Protein AF-W2TKL9-F1 (afdb_monomer)

Sequence (277 aa):
MRLNRRTILTVLFASSFVFLTKYVYSRFNGYPPESSNQDYVFSKTTHGTIGETVKHEGQCSYDPSCSSPQILFRIHAETANSPPFACLNDVRLFGEHELKNGVNLVSLNGSTGDIESSMSFDVAESDGELISWLMSLPLSSVIIGVSFGDVAERVSSDARTAFATFGASRIVNWRGASSYAILGQRGLKQHAHELLVPQSDDRAIHIIEGCYDVPLGEVGVVNITNELTDIQSTKPRIDPEKMAALGGSKNTDQIVKLGQEWKWCGMETPCAPGMTV

Secondary structure (DSSP, 8-state):
----HHHHHHHHHHHHHHHHHHHHHHHHS-S-------------------------TT-----TTSPTTPEEEEEE---SS---EEEETTEESS-TTT--SEEEEEEE-TTT--EEEEEEE-TTT--HHHHHHHHHSPTT-EEEEEEESS-GGGS-HHHHHHHHTTT-SSGGG--SSEEEEEEEETTBSSPPEEEEEETT---S--EEEEEEPSSSS-B----HHHHHHHHHHS-----HHHHHHH--S---------STTSTTTT--SPPPTT---

Mean predicted aligned error: 18.14 Å

pLDDT: mean 75.3, std 22.34, range [25.45, 98.56]

Foldseek 3Di:
DPDDPVVVVVVVVVVVVVVVVVVVVCVVPVDDPDDDDDDPDDDDDDDDDDDDDPPPQPFQAADPPADPPWWKKKWFEAALADHTWIDTGRDTLADPVRDDAAKWKWKADLAPRHTDDTDGDNLPPHCVVVLVVLVPDDASIKMWIKHGFFCQVSQDPSSLVSVVQFQAPCSVVSDGQKMKTWTGTGQDPHHTDIDIGRRHDPDSGDMDIDIADRNNHDGDDPPPVCVVVVVVVPPPPPPVVVVVVVPPDDDDPDPPDPDDPDDPDDDPDDDDPDDDD

Solvent-accessible surface area (backbone atoms only — not comparable to full-atom values): 16786 Å² total; per-residue (Å²): 134,87,78,55,71,67,61,56,52,54,53,54,53,54,51,51,52,54,51,51,52,50,54,52,50,52,67,76,65,66,68,82,85,82,84,75,90,74,85,86,76,87,75,85,82,82,90,84,89,86,78,76,84,75,77,61,84,91,58,52,57,69,65,87,8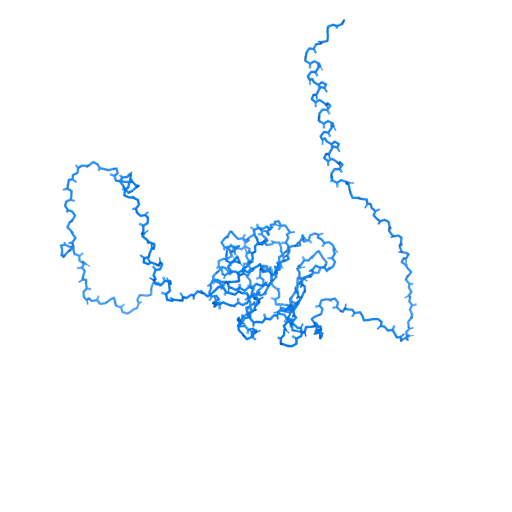5,41,63,86,87,35,46,36,39,41,39,31,35,24,31,66,72,32,79,49,46,41,21,51,38,54,42,66,77,56,53,84,90,64,62,49,64,22,41,33,39,36,37,24,41,32,72,79,62,47,81,74,48,75,50,67,36,58,26,86,89,50,42,64,66,53,33,52,51,60,69,66,51,59,84,42,26,28,41,40,36,33,29,32,69,88,38,29,79,44,54,49,72,64,41,41,51,46,46,35,47,19,13,40,77,62,52,85,72,54,48,58,62,28,20,37,26,41,42,29,27,29,39,32,75,53,75,32,54,72,47,80,36,52,32,82,38,72,59,76,77,52,70,56,71,52,63,41,50,71,49,84,58,62,56,60,81,78,58,74,78,51,59,67,50,49,70,66,62,54,67,75,86,73,50,67,68,65,54,57,69,69,56,83,67,84,91,68,94,73,82,80,81,83,64,86,87,43,92,82,63,82,70,89,70,79,82,73,93,83,76,84,130

Nearest PDB structures (foldseek):
  5lc2-assembly1_A  TM=8.459E-01  e=1.071E-12  Homo sapiens
  7ecq-assembly1_A  TM=8.624E-01  e=3.004E-11  Mus musculus
  5lc3-assembly2_B  TM=8.318E-01  e=2.242E-11  Mus musculus
  5lc2-assembly2_B  TM=8.331E-01  e=4.795E-11  Homo sapiens
  2yop-assembly1_A  TM=8.321E-01  e=3.795E-11  Mus musculus

Radius of gyration: 30.21 Å; Cα contacts (8 Å, |Δi|>4): 405; chains: 1; bounding box: 98×57×87 Å

Organism: Necator americanus (NCBI:txid51031)

InterPro domains:
  IPR039220 FAM3 family [PTHR14592] (45-201)
  IPR039477 ILEI/PANDER domain [PF15711] (101-187)

Structure (mmCIF, N/CA/C/O backbone):
data_AF-W2TKL9-F1
#
_entry.id   AF-W2TKL9-F1
#
loop_
_atom_site.group_PDB
_atom_site.id
_atom_site.type_symbol
_atom_site.label_atom_id
_atom_site.label_alt_id
_atom_site.label_comp_id
_atom_site.label_asym_id
_atom_site.label_entity_id
_atom_site.label_seq_id
_atom_site.pdbx_PDB_ins_code
_atom_site.Cartn_x
_atom_site.Cartn_y
_atom_site.Cartn_z
_atom_site.occupancy
_atom_site.B_iso_or_equiv
_atom_site.auth_seq_id
_atom_site.auth_comp_id
_atom_site.auth_asym_id
_atom_site.auth_atom_id
_atom_site.pdbx_PDB_model_num
ATOM 1 N N . MET A 1 1 ? 63.017 -2.239 37.280 1.00 48.75 1 MET A N 1
ATOM 2 C CA . MET A 1 1 ? 62.346 -1.190 36.479 1.00 48.75 1 MET A CA 1
ATOM 3 C C . MET A 1 1 ? 60.957 -0.943 37.051 1.00 48.75 1 MET A C 1
ATOM 5 O O . MET A 1 1 ? 60.137 -1.848 37.016 1.00 48.75 1 MET A O 1
ATOM 9 N N . ARG A 1 2 ? 60.699 0.232 37.642 1.00 52.19 2 ARG A N 1
ATOM 10 C CA . ARG A 1 2 ? 59.354 0.615 38.105 1.00 52.19 2 ARG A CA 1
ATOM 11 C C . ARG A 1 2 ? 58.600 1.216 36.919 1.00 52.19 2 ARG A C 1
ATOM 13 O O . ARG A 1 2 ? 58.900 2.335 36.516 1.00 52.19 2 ARG A O 1
ATOM 20 N N . LEU A 1 3 ? 57.691 0.449 36.322 1.00 56.31 3 LEU A N 1
ATOM 21 C CA . LEU A 1 3 ? 56.888 0.908 35.190 1.00 56.31 3 LEU A CA 1
ATOM 22 C C . LEU A 1 3 ? 55.840 1.920 35.682 1.00 56.31 3 LEU A C 1
ATOM 24 O O . LEU A 1 3 ? 55.089 1.647 36.618 1.00 56.31 3 LEU A O 1
ATOM 28 N N . ASN A 1 4 ? 55.825 3.108 35.079 1.00 67.12 4 ASN A N 1
ATOM 29 C CA . ASN A 1 4 ? 54.957 4.212 35.478 1.00 67.12 4 ASN A CA 1
ATOM 30 C C . ASN A 1 4 ? 53.487 3.880 35.159 1.00 67.12 4 ASN A C 1
ATOM 32 O O . ASN A 1 4 ? 53.144 3.540 34.027 1.00 67.12 4 ASN A O 1
ATOM 36 N N . ARG A 1 5 ? 52.604 4.008 36.156 1.00 65.25 5 ARG A N 1
ATOM 37 C CA . ARG A 1 5 ? 51.173 3.656 36.075 1.00 65.25 5 ARG A CA 1
ATOM 38 C C . ARG A 1 5 ? 50.436 4.405 34.955 1.00 65.25 5 ARG A C 1
ATOM 40 O O . ARG A 1 5 ? 49.486 3.870 34.393 1.00 65.25 5 ARG A O 1
ATOM 47 N N . ARG A 1 6 ? 50.909 5.601 34.579 1.00 62.66 6 ARG A N 1
ATOM 48 C CA . ARG A 1 6 ? 50.392 6.358 33.423 1.00 62.66 6 ARG A CA 1
ATOM 49 C C . ARG A 1 6 ? 50.721 5.695 32.083 1.00 62.66 6 ARG A C 1
ATOM 51 O O . ARG A 1 6 ? 49.872 5.683 31.204 1.00 62.66 6 ARG A O 1
ATOM 58 N N . THR A 1 7 ? 51.901 5.094 31.954 1.00 64.38 7 THR A N 1
ATOM 59 C CA . THR A 1 7 ? 52.341 4.401 30.734 1.00 64.38 7 THR A CA 1
ATOM 60 C C . THR A 1 7 ? 51.604 3.076 30.537 1.00 64.38 7 THR A C 1
ATOM 62 O O . THR A 1 7 ? 51.326 2.686 29.412 1.00 64.38 7 THR A O 1
ATOM 65 N N . ILE A 1 8 ? 51.227 2.396 31.624 1.00 66.38 8 ILE A N 1
ATOM 66 C CA . ILE A 1 8 ? 50.407 1.176 31.545 1.00 66.38 8 ILE A CA 1
ATOM 67 C C . ILE A 1 8 ? 48.993 1.515 31.054 1.00 66.38 8 ILE A C 1
ATOM 69 O O . ILE A 1 8 ? 48.459 0.825 30.190 1.00 66.38 8 ILE A O 1
ATOM 73 N N . LEU A 1 9 ? 48.398 2.602 31.559 1.00 65.38 9 LEU A N 1
ATOM 74 C CA . LEU A 1 9 ? 47.039 2.987 31.180 1.00 65.38 9 LEU A CA 1
ATOM 75 C C . LEU A 1 9 ? 46.953 3.425 29.710 1.00 65.38 9 LEU A C 1
ATOM 77 O O . LEU A 1 9 ? 46.025 3.029 29.012 1.00 65.38 9 LEU A O 1
ATOM 81 N N . THR A 1 10 ? 47.936 4.182 29.210 1.00 67.75 10 THR A N 1
ATOM 82 C CA . THR A 1 10 ? 47.957 4.601 27.799 1.00 67.75 10 THR A CA 1
ATOM 83 C C . THR A 1 10 ? 48.126 3.422 26.844 1.00 67.75 10 THR A C 1
ATOM 85 O O . THR A 1 10 ? 47.477 3.392 25.802 1.00 67.75 10 THR A O 1
ATOM 88 N N . VAL A 1 11 ? 48.930 2.418 27.209 1.00 69.75 11 VAL A N 1
ATOM 89 C CA . VAL A 1 11 ? 49.097 1.200 26.399 1.00 69.75 11 VAL A CA 1
ATOM 90 C C . VAL A 1 11 ? 47.810 0.365 26.366 1.00 69.75 11 VAL A C 1
ATOM 92 O O . VAL A 1 11 ? 47.456 -0.152 25.309 1.00 69.75 11 VAL A O 1
ATOM 95 N N . LEU A 1 12 ? 47.070 0.280 27.478 1.00 68.38 12 LEU A N 1
ATOM 96 C CA . LEU A 1 12 ? 45.791 -0.443 27.533 1.00 68.38 12 LEU A CA 1
ATOM 97 C C . LEU A 1 12 ? 44.673 0.250 26.736 1.00 68.38 12 LEU A C 1
ATOM 99 O O . LEU A 1 12 ? 43.883 -0.419 26.073 1.00 68.38 12 LEU A O 1
ATOM 103 N N . PHE A 1 13 ? 44.610 1.584 26.757 1.00 67.31 13 PHE A N 1
ATOM 104 C CA . PHE A 1 13 ? 43.637 2.319 25.941 1.00 67.31 13 PHE A CA 1
ATOM 105 C C . PHE A 1 13 ? 43.968 2.249 24.445 1.00 67.31 13 PHE A C 1
ATOM 107 O O . PHE A 1 13 ? 43.066 2.052 23.630 1.00 67.31 13 PHE A O 1
ATOM 114 N N . ALA A 1 14 ? 45.250 2.345 24.078 1.00 69.19 14 ALA A N 1
ATOM 115 C CA . ALA A 1 14 ? 45.676 2.242 22.685 1.00 69.19 14 ALA A CA 1
ATOM 116 C C . ALA A 1 14 ? 45.406 0.847 22.098 1.00 69.19 14 ALA A C 1
ATOM 118 O O . ALA A 1 14 ? 44.946 0.743 20.962 1.00 69.19 14 ALA A O 1
ATOM 119 N N . SER A 1 15 ? 45.626 -0.227 22.866 1.00 66.56 15 SER A N 1
ATOM 120 C CA . SER A 1 15 ? 45.330 -1.581 22.390 1.00 66.56 15 SER A CA 1
ATOM 121 C C . SER A 1 15 ? 43.827 -1.796 22.197 1.00 66.56 15 SER A C 1
ATOM 123 O O . SER A 1 15 ? 43.420 -2.275 21.141 1.00 66.56 15 SER A O 1
ATOM 125 N N . SER A 1 16 ? 42.994 -1.362 23.148 1.00 70.38 16 SER A N 1
ATOM 126 C CA . SER A 1 16 ? 41.530 -1.468 23.050 1.00 70.38 16 SER A CA 1
ATOM 127 C C . SER A 1 16 ? 40.965 -0.740 21.820 1.00 70.38 16 SER A C 1
ATOM 129 O O . SER A 1 16 ? 40.136 -1.293 21.096 1.00 70.38 16 SER A O 1
ATOM 131 N N . PHE A 1 17 ? 41.477 0.456 21.505 1.00 73.62 17 PHE A N 1
ATOM 132 C CA . PHE A 1 17 ? 41.051 1.215 20.324 1.00 73.62 17 PHE A CA 1
ATOM 133 C C . PHE A 1 17 ? 41.436 0.526 19.001 1.00 73.62 17 PHE A C 1
ATOM 135 O O . PHE A 1 17 ? 40.648 0.499 18.055 1.00 73.62 17 PHE A O 1
ATOM 142 N N . VAL A 1 18 ? 42.615 -0.102 18.935 1.00 72.62 18 VAL A N 1
ATOM 143 C CA . VAL A 1 18 ? 43.035 -0.894 17.763 1.00 72.62 18 VAL A CA 1
ATOM 144 C C . VAL A 1 18 ? 42.187 -2.163 17.606 1.00 72.62 18 VAL A C 1
ATOM 146 O O . VAL A 1 18 ? 41.857 -2.544 16.484 1.00 72.62 18 VAL A O 1
ATOM 149 N N . PHE A 1 19 ? 41.783 -2.807 18.704 1.00 71.06 19 PHE A N 1
ATOM 150 C CA . PHE A 1 19 ? 40.893 -3.971 18.642 1.00 71.06 19 PHE A CA 1
ATOM 151 C C . PHE A 1 19 ? 39.476 -3.594 18.208 1.00 71.06 19 PHE A C 1
ATOM 153 O O . PHE A 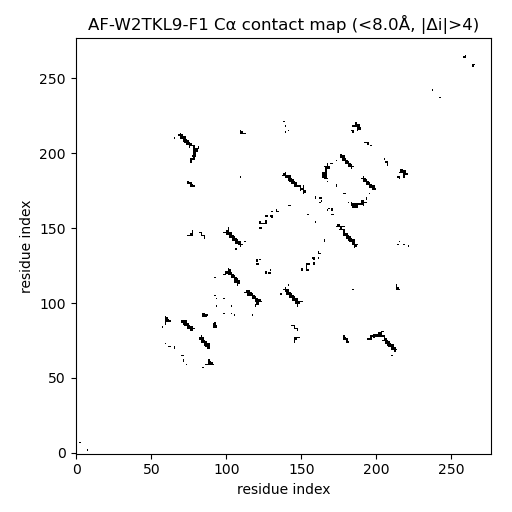1 19 ? 38.918 -4.268 17.347 1.00 71.06 19 PHE A O 1
ATOM 160 N N . LEU A 1 20 ? 38.914 -2.501 18.731 1.00 73.12 20 LEU A N 1
ATOM 161 C CA . LEU A 1 20 ? 37.583 -2.028 18.339 1.00 73.12 20 LEU A CA 1
ATOM 162 C C . LEU A 1 20 ? 37.541 -1.579 16.876 1.00 73.12 20 LEU A C 1
ATOM 164 O O . LEU A 1 20 ? 36.619 -1.947 16.157 1.00 73.12 20 LEU A O 1
ATOM 168 N N . THR A 1 21 ? 38.557 -0.855 16.401 1.00 68.94 21 THR A N 1
ATOM 169 C CA . THR A 1 21 ? 38.624 -0.435 14.99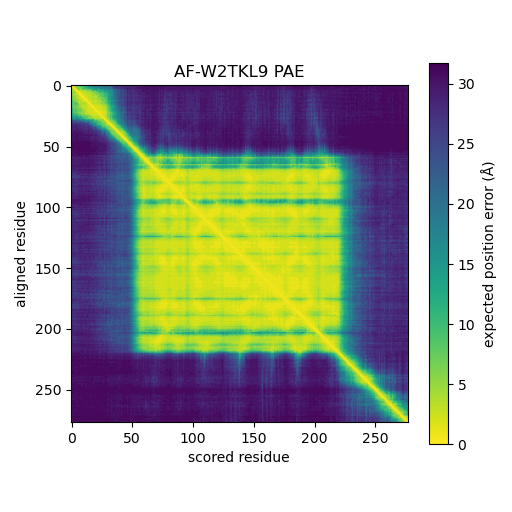0 1.00 68.94 21 THR A CA 1
ATOM 170 C C . THR A 1 21 ? 38.785 -1.626 14.047 1.00 68.94 21 THR A C 1
ATOM 172 O O . THR A 1 21 ? 38.083 -1.690 13.042 1.00 68.94 21 THR A O 1
ATOM 175 N N . LYS A 1 22 ? 39.611 -2.627 14.388 1.00 67.19 22 LYS A N 1
ATOM 176 C CA . LYS A 1 22 ? 39.705 -3.873 13.606 1.00 67.19 22 LYS A CA 1
ATOM 177 C C . LYS A 1 22 ? 38.424 -4.708 13.648 1.00 67.19 22 LYS A C 1
ATOM 179 O O . LYS A 1 22 ? 38.049 -5.267 12.624 1.00 67.19 22 LYS A O 1
ATOM 184 N N . TYR A 1 23 ? 37.748 -4.777 14.794 1.00 72.44 23 TYR A N 1
ATOM 185 C CA . TYR A 1 23 ? 36.491 -5.514 14.952 1.00 72.44 23 TYR A CA 1
ATOM 186 C C . TYR A 1 23 ? 35.337 -4.865 14.173 1.00 72.44 23 TYR A C 1
ATOM 188 O O . TYR A 1 23 ? 34.564 -5.553 13.512 1.00 72.44 23 TYR A O 1
ATOM 196 N N . VAL A 1 24 ? 35.245 -3.532 14.185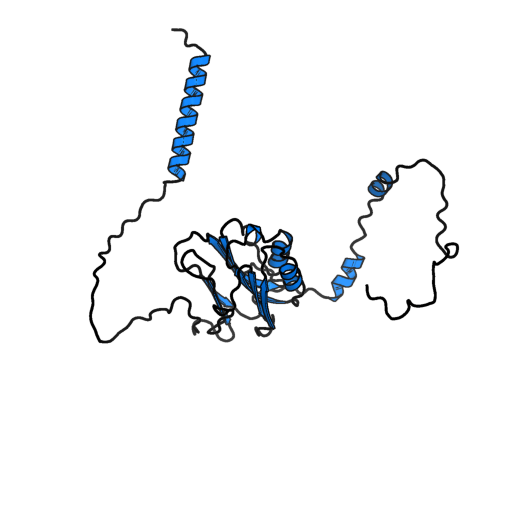 1.00 69.50 24 VAL A N 1
ATOM 197 C CA . VAL A 1 24 ? 34.267 -2.788 13.376 1.00 69.50 24 VAL A CA 1
ATOM 198 C C . VAL A 1 24 ? 34.599 -2.902 11.884 1.00 69.50 24 VAL A C 1
ATOM 200 O O . VAL A 1 24 ? 33.704 -3.167 11.084 1.00 69.50 24 VAL A O 1
ATOM 203 N N . TYR A 1 25 ? 35.879 -2.805 11.508 1.00 61.19 25 TYR A N 1
ATOM 204 C CA . TYR A 1 25 ? 36.322 -2.984 10.121 1.00 61.19 25 TYR A CA 1
ATOM 205 C C . TYR A 1 25 ? 36.030 -4.396 9.589 1.00 61.19 25 TYR A C 1
ATOM 207 O O . TYR A 1 25 ? 35.594 -4.543 8.448 1.00 61.19 25 TYR A O 1
ATOM 215 N N . SER A 1 26 ? 36.193 -5.443 10.409 1.00 55.91 26 SER A N 1
ATOM 216 C CA . SER A 1 26 ? 35.881 -6.815 9.985 1.00 55.91 26 SER A CA 1
ATOM 217 C C . SER A 1 26 ? 34.379 -7.094 9.876 1.00 55.91 26 SER A C 1
ATOM 219 O O . SER A 1 26 ? 34.002 -8.041 9.194 1.00 55.91 26 SER A O 1
ATOM 221 N N . ARG A 1 27 ? 33.514 -6.299 10.526 1.00 59.88 27 ARG A N 1
ATOM 222 C CA . ARG A 1 27 ? 32.052 -6.447 10.429 1.00 59.88 27 ARG A CA 1
ATOM 223 C C . ARG A 1 27 ? 31.466 -5.745 9.201 1.00 59.88 27 ARG A C 1
ATOM 225 O O . ARG A 1 27 ? 30.453 -6.204 8.690 1.00 59.88 27 ARG A O 1
ATOM 232 N N . PHE A 1 28 ? 32.106 -4.678 8.719 1.00 54.91 28 PHE A N 1
ATOM 233 C CA . PHE A 1 28 ? 31.689 -3.972 7.499 1.00 54.91 28 PHE A CA 1
ATOM 234 C C . PHE A 1 28 ? 32.188 -4.633 6.205 1.00 54.91 28 PHE A C 1
ATOM 236 O O . PHE A 1 28 ? 31.485 -4.589 5.206 1.00 54.91 28 PHE A O 1
ATOM 243 N N . ASN A 1 29 ? 33.353 -5.290 6.224 1.00 49.56 29 ASN A N 1
ATOM 244 C CA . ASN A 1 29 ? 33.967 -5.883 5.023 1.00 49.56 29 ASN A CA 1
ATOM 245 C C . ASN A 1 29 ? 33.913 -7.424 4.988 1.00 49.56 29 ASN A C 1
ATOM 247 O O . ASN A 1 29 ? 34.697 -8.063 4.292 1.00 49.56 29 ASN A O 1
ATOM 251 N N . GLY A 1 30 ? 33.024 -8.032 5.777 1.00 39.44 30 GLY A N 1
ATOM 252 C CA . GLY A 1 30 ? 32.927 -9.481 5.970 1.00 39.44 30 GLY A CA 1
ATOM 253 C C . GLY A 1 30 ? 31.973 -10.221 5.027 1.00 39.44 30 GLY A C 1
ATOM 254 O O . GLY A 1 30 ? 31.453 -11.255 5.435 1.00 39.44 30 GLY A O 1
ATOM 255 N N . TYR A 1 31 ? 31.722 -9.724 3.813 1.00 39.06 31 TYR A N 1
ATOM 256 C CA . TYR A 1 31 ? 31.079 -10.520 2.761 1.00 39.06 31 TYR A CA 1
ATOM 257 C C . TYR A 1 31 ? 32.119 -10.878 1.690 1.00 39.06 31 TYR A C 1
ATOM 259 O O . TYR A 1 31 ? 32.788 -9.978 1.178 1.00 39.06 31 TYR A O 1
ATOM 267 N N . PRO A 1 32 ? 32.318 -12.171 1.378 1.00 41.59 32 PRO A N 1
ATOM 268 C CA . PRO A 1 32 ? 33.249 -12.575 0.334 1.00 41.59 32 PRO A CA 1
ATOM 269 C C . PRO A 1 32 ? 32.741 -12.093 -1.036 1.00 41.59 32 PRO A C 1
ATOM 271 O O . PRO A 1 32 ? 31.536 -12.161 -1.283 1.00 41.59 32 PRO A O 1
ATOM 274 N N . PRO A 1 33 ? 33.621 -11.634 -1.945 1.00 37.00 33 PRO A N 1
ATOM 275 C CA . PRO A 1 33 ? 33.240 -11.445 -3.335 1.00 37.00 33 PRO A CA 1
ATOM 276 C C . PRO A 1 33 ? 33.040 -12.830 -3.957 1.00 37.00 33 PRO A C 1
ATOM 278 O O . PRO A 1 33 ? 33.999 -13.583 -4.139 1.00 37.00 33 PRO A O 1
ATOM 281 N N . GLU A 1 34 ? 31.791 -13.189 -4.243 1.00 33.06 34 GLU A N 1
ATOM 282 C CA . GLU A 1 34 ? 31.493 -14.386 -5.019 1.00 33.06 34 GLU A CA 1
ATOM 283 C C . GLU A 1 34 ? 31.868 -14.117 -6.476 1.00 33.06 34 GLU A C 1
ATOM 285 O O . GLU A 1 34 ? 31.262 -13.320 -7.190 1.00 33.06 34 GLU A O 1
ATOM 290 N N . SER A 1 35 ? 32.963 -14.747 -6.882 1.00 35.47 35 SER A N 1
ATOM 291 C CA . SER A 1 35 ? 33.452 -14.764 -8.246 1.00 35.47 35 SER A CA 1
ATOM 292 C C . SER A 1 35 ? 32.465 -15.493 -9.153 1.00 35.47 35 SER A C 1
ATOM 294 O O . SER A 1 35 ? 32.264 -16.697 -9.000 1.00 35.47 35 SER A O 1
ATOM 296 N N . SER A 1 36 ? 31.965 -14.817 -10.179 1.00 30.22 36 SER A N 1
ATOM 297 C CA . SER A 1 36 ? 31.643 -15.489 -11.435 1.00 30.22 36 SER A CA 1
ATOM 298 C C . SER A 1 36 ? 32.126 -14.631 -12.599 1.00 30.22 36 SER A C 1
ATOM 300 O O . SER A 1 36 ? 31.652 -13.530 -12.860 1.00 30.22 36 SER A O 1
ATOM 302 N N . ASN A 1 37 ? 33.160 -15.148 -13.261 1.00 32.31 37 ASN A N 1
ATOM 303 C CA . ASN A 1 37 ? 33.477 -14.798 -14.633 1.00 32.31 37 ASN A CA 1
ATOM 304 C C . ASN A 1 37 ? 32.262 -15.144 -15.489 1.00 32.31 37 ASN A C 1
ATOM 306 O O . ASN A 1 37 ? 31.833 -16.298 -15.475 1.00 32.31 37 ASN A O 1
ATOM 310 N N . GLN A 1 38 ? 31.792 -14.210 -16.308 1.00 30.19 38 GLN A N 1
ATOM 311 C CA . GLN A 1 38 ? 31.168 -14.612 -17.556 1.00 30.19 38 GLN A CA 1
ATOM 312 C C . GLN A 1 38 ? 31.432 -13.576 -18.638 1.00 30.19 38 GLN A C 1
ATOM 314 O O . GLN A 1 38 ? 31.045 -12.413 -18.552 1.00 30.19 38 GLN A O 1
ATOM 319 N N . ASP A 1 39 ? 32.183 -14.048 -19.627 1.00 25.45 39 ASP A N 1
ATOM 320 C CA . ASP A 1 39 ? 32.610 -13.339 -20.814 1.00 25.45 39 ASP A CA 1
ATOM 321 C C . ASP A 1 39 ? 31.410 -12.745 -21.554 1.00 25.45 39 ASP A C 1
ATOM 323 O O . ASP A 1 39 ? 30.495 -13.447 -21.989 1.00 25.45 39 ASP A O 1
ATOM 327 N N . TYR A 1 40 ? 31.437 -11.428 -21.729 1.00 27.19 40 TYR A N 1
ATOM 328 C CA . TYR A 1 40 ? 30.474 -10.708 -22.546 1.00 27.19 40 TYR A CA 1
ATOM 329 C C . TYR A 1 40 ? 30.803 -10.946 -24.027 1.00 27.19 40 TYR A C 1
ATOM 331 O O . TYR A 1 40 ? 31.525 -10.176 -24.663 1.00 27.19 40 TYR A O 1
ATOM 339 N N . VAL A 1 41 ? 30.302 -12.049 -24.589 1.00 27.47 41 VAL A N 1
ATOM 340 C CA . VAL A 1 41 ? 30.345 -12.300 -26.035 1.00 27.47 41 VAL A CA 1
ATOM 341 C C . VAL A 1 41 ? 29.161 -11.587 -26.683 1.00 27.47 41 VAL A C 1
ATOM 343 O O . VAL A 1 41 ? 28.032 -12.069 -26.695 1.00 27.47 41 VAL A O 1
ATOM 346 N N . PHE A 1 42 ? 29.440 -10.416 -27.249 1.00 35.41 42 PHE A N 1
ATOM 347 C CA . PHE A 1 42 ? 28.531 -9.691 -28.129 1.00 35.41 42 PHE A CA 1
ATOM 348 C C . PHE A 1 42 ? 28.354 -10.474 -29.441 1.00 35.41 42 PHE A C 1
ATOM 350 O O . PHE A 1 42 ? 29.167 -10.363 -30.361 1.00 35.41 42 PHE A O 1
ATOM 357 N N . SER A 1 43 ? 27.296 -11.284 -29.534 1.00 26.98 43 SER A N 1
ATOM 358 C CA . SER A 1 43 ? 26.885 -11.927 -30.784 1.00 26.98 43 SER A CA 1
ATOM 359 C C . SER A 1 43 ? 25.768 -11.127 -31.451 1.00 26.98 43 SER A C 1
ATOM 361 O O . SER A 1 43 ? 24.617 -11.108 -31.023 1.00 26.98 43 SER A O 1
ATOM 363 N N . LYS A 1 44 ? 26.135 -10.455 -32.541 1.00 34.44 44 LYS A N 1
ATOM 364 C CA . LYS A 1 44 ? 25.216 -10.057 -33.608 1.00 34.44 44 LYS A CA 1
ATOM 365 C C . LYS A 1 44 ? 24.735 -11.325 -34.333 1.00 34.44 44 LYS A C 1
ATOM 367 O O . LYS A 1 44 ? 25.578 -12.159 -34.663 1.00 34.44 44 LYS A O 1
ATOM 372 N N . THR A 1 45 ? 23.461 -11.330 -34.757 1.00 29.89 45 THR A N 1
ATOM 373 C CA . THR A 1 45 ? 22.925 -11.812 -36.067 1.00 29.89 45 THR A CA 1
ATOM 374 C C . THR A 1 45 ? 21.736 -12.799 -35.964 1.00 29.89 45 THR A C 1
ATOM 376 O O . THR A 1 45 ? 21.878 -13.920 -35.504 1.00 29.89 45 THR A O 1
ATOM 379 N N . THR A 1 46 ? 20.574 -12.320 -36.444 1.00 38.12 46 THR A N 1
ATOM 380 C CA . THR A 1 46 ? 19.465 -12.964 -37.202 1.00 38.12 46 THR A CA 1
ATOM 381 C C . THR A 1 46 ? 18.909 -14.366 -36.879 1.00 38.12 46 THR A C 1
ATOM 383 O O . THR A 1 46 ? 19.623 -15.355 -36.928 1.00 38.12 46 THR A O 1
ATOM 386 N N . HIS A 1 47 ? 17.564 -14.407 -36.846 1.00 42.16 47 HIS A N 1
ATOM 387 C CA . HIS A 1 47 ? 16.633 -15.469 -37.285 1.00 42.16 47 HIS A CA 1
ATOM 388 C C . HIS A 1 47 ? 16.776 -16.899 -36.715 1.00 42.16 47 HIS A C 1
ATOM 390 O O . HIS A 1 47 ? 17.640 -17.660 -37.132 1.00 42.16 47 HIS A O 1
ATOM 396 N N . GLY A 1 48 ? 15.756 -17.324 -35.950 1.00 33.41 48 GLY A N 1
ATOM 397 C CA . GLY A 1 48 ? 15.277 -18.715 -35.959 1.00 33.41 48 GLY A CA 1
ATOM 398 C C . GLY A 1 48 ? 15.129 -19.425 -34.607 1.00 33.41 48 GLY A C 1
ATOM 399 O O . GLY A 1 48 ? 16.054 -20.084 -34.170 1.00 33.41 48 GLY A O 1
ATOM 400 N N . THR A 1 49 ? 13.894 -19.397 -34.088 1.00 38.78 49 THR A N 1
ATOM 401 C CA . THR A 1 49 ? 13.154 -20.457 -33.354 1.00 38.78 49 THR A CA 1
ATOM 402 C C . THR A 1 49 ? 13.656 -21.015 -32.008 1.00 38.78 49 THR A C 1
ATOM 404 O O . THR A 1 49 ? 14.785 -21.461 -31.865 1.00 38.78 49 THR A O 1
ATOM 407 N N . ILE A 1 50 ? 12.673 -21.151 -31.101 1.00 43.47 50 ILE A N 1
ATOM 408 C CA . ILE A 1 50 ? 12.681 -21.711 -29.733 1.00 43.47 50 ILE A CA 1
ATOM 409 C C . ILE A 1 50 ? 13.205 -20.717 -28.685 1.00 43.47 50 ILE A C 1
ATOM 411 O O . ILE A 1 50 ? 14.306 -20.835 -28.163 1.00 43.47 50 ILE A O 1
ATOM 415 N N . GLY A 1 51 ? 12.376 -19.706 -28.403 1.00 32.31 51 GLY A N 1
ATOM 416 C CA . GLY A 1 51 ? 12.598 -18.717 -27.351 1.00 32.31 51 GLY A CA 1
ATOM 417 C C . GLY A 1 51 ? 11.830 -19.081 -26.086 1.00 32.31 51 GLY A C 1
ATOM 418 O O . GLY A 1 51 ? 10.612 -18.937 -26.024 1.00 32.31 51 GLY A O 1
ATOM 419 N N . GLU A 1 52 ? 12.583 -19.573 -25.114 1.00 36.00 52 GLU A N 1
ATOM 420 C CA . GLU A 1 52 ? 12.357 -19.495 -23.673 1.00 36.00 52 GLU A CA 1
ATOM 421 C C . GLU A 1 52 ? 11.601 -18.211 -23.276 1.00 36.00 52 GLU A C 1
ATOM 423 O O . GLU A 1 52 ? 11.899 -17.121 -23.769 1.00 36.00 52 GLU A O 1
ATOM 428 N N . THR A 1 53 ? 10.574 -18.348 -22.434 1.00 32.12 53 THR A N 1
ATOM 429 C CA . THR A 1 53 ? 9.679 -17.261 -22.019 1.00 32.12 53 THR A CA 1
ATOM 430 C C . THR A 1 53 ? 10.465 -16.139 -21.347 1.00 32.12 53 THR A C 1
ATOM 432 O O . THR A 1 53 ? 10.768 -16.209 -20.156 1.00 32.12 53 THR A O 1
ATOM 435 N N . VAL A 1 54 ? 10.764 -15.082 -22.100 1.00 40.50 54 VAL A N 1
ATOM 436 C CA . VAL A 1 54 ? 11.200 -13.801 -21.547 1.00 40.50 54 VAL A CA 1
ATOM 437 C C . VAL A 1 54 ? 10.035 -13.279 -20.709 1.00 40.50 54 VAL A C 1
ATOM 439 O O . VAL A 1 54 ? 9.033 -12.804 -21.242 1.00 40.50 54 VAL A O 1
ATOM 442 N N . LYS A 1 55 ? 10.120 -13.444 -19.385 1.00 42.38 55 LYS A N 1
ATOM 443 C CA . LYS A 1 55 ? 9.189 -12.830 -18.435 1.00 42.38 55 LYS A CA 1
ATOM 444 C C . LYS A 1 55 ? 9.358 -11.322 -18.635 1.00 42.38 55 LYS A C 1
ATOM 446 O O . LYS A 1 55 ? 10.401 -10.784 -18.286 1.00 42.38 55 LYS A O 1
ATOM 451 N N . HIS A 1 56 ? 8.400 -10.672 -19.296 1.00 49.03 56 HIS A N 1
ATOM 452 C CA . HIS A 1 56 ? 8.426 -9.230 -19.527 1.00 49.03 56 HIS A CA 1
ATOM 453 C C . HIS A 1 56 ? 8.484 -8.517 -18.171 1.00 49.03 56 HIS A C 1
ATOM 455 O O . HIS A 1 56 ? 7.488 -8.450 -17.448 1.00 49.03 56 HIS A O 1
ATOM 461 N N . GLU A 1 57 ? 9.677 -8.062 -17.794 1.00 54.56 57 GLU A N 1
ATOM 462 C CA . GLU A 1 57 ? 9.927 -7.358 -16.540 1.00 54.56 57 GLU A CA 1
ATOM 463 C C . GLU A 1 57 ? 9.028 -6.112 -16.483 1.00 54.56 57 GLU A C 1
ATOM 465 O O . GLU A 1 57 ? 9.008 -5.303 -17.408 1.00 54.56 57 GLU A O 1
ATOM 470 N N . GLY A 1 58 ? 8.205 -6.009 -15.434 1.00 61.59 58 GLY A N 1
ATOM 471 C CA . GLY A 1 58 ? 7.258 -4.903 -15.238 1.00 61.59 58 GLY A CA 1
ATOM 472 C C . GLY A 1 58 ? 5.887 -5.047 -15.911 1.00 61.59 58 GLY A C 1
ATOM 473 O O . GLY A 1 58 ? 5.019 -4.204 -15.687 1.00 61.59 58 GLY A O 1
ATOM 474 N N . GLN A 1 59 ? 5.639 -6.101 -16.695 1.00 73.44 59 GLN A N 1
ATOM 475 C CA . GLN A 1 59 ? 4.334 -6.298 -17.329 1.00 73.44 59 GLN A CA 1
ATOM 476 C C . GLN A 1 59 ? 3.408 -7.142 -16.442 1.00 73.44 59 GLN A C 1
ATOM 478 O O . GLN A 1 59 ? 3.741 -8.267 -16.059 1.00 73.44 59 GLN A O 1
ATOM 483 N N . CYS A 1 60 ? 2.225 -6.607 -16.125 1.00 85.44 60 CYS A N 1
ATOM 484 C CA . CYS A 1 60 ? 1.174 -7.383 -15.474 1.00 85.44 60 CYS A CA 1
ATOM 485 C C . CYS A 1 60 ? 0.755 -8.515 -16.413 1.00 85.44 60 CYS A C 1
ATOM 487 O O . CYS A 1 60 ? 0.419 -8.283 -17.575 1.00 85.44 60 CYS A O 1
ATOM 489 N N . SER A 1 61 ? 0.821 -9.748 -15.926 1.00 80.00 61 SER A N 1
ATOM 490 C CA . SER A 1 61 ? 0.443 -10.925 -16.693 1.00 80.00 61 SER A CA 1
ATOM 491 C C . SER A 1 61 ? -0.357 -11.857 -15.812 1.00 80.00 61 SER A C 1
ATOM 493 O O . SER A 1 61 ? 0.014 -12.122 -14.666 1.00 80.00 61 SER A O 1
ATOM 495 N N . TYR A 1 62 ? -1.450 -12.356 -16.373 1.00 77.50 62 TYR A N 1
ATOM 496 C CA . TYR A 1 62 ? -2.225 -13.402 -15.743 1.00 77.50 62 TYR A CA 1
ATOM 497 C C . TYR A 1 62 ? -1.386 -14.680 -15.660 1.00 77.50 62 TYR A C 1
ATOM 499 O O . TYR A 1 62 ? -0.754 -15.084 -16.638 1.00 77.50 62 TYR A O 1
ATOM 507 N N . ASP A 1 63 ? -1.388 -15.311 -14.492 1.00 76.06 63 ASP A N 1
ATOM 508 C CA . ASP A 1 63 ? -0.813 -16.632 -14.276 1.00 76.06 63 ASP A CA 1
ATOM 509 C C . ASP A 1 63 ? -1.932 -17.563 -13.785 1.00 76.06 63 ASP A C 1
ATOM 511 O O . ASP A 1 63 ? -2.532 -17.284 -12.743 1.00 76.06 63 ASP A O 1
ATOM 515 N N . PRO A 1 64 ? -2.239 -18.655 -14.512 1.00 74.19 64 PRO A N 1
ATOM 516 C CA . PRO A 1 64 ? -3.279 -19.605 -14.124 1.00 74.19 64 PRO A CA 1
ATOM 517 C C . PRO A 1 64 ? -2.919 -20.444 -12.883 1.00 74.19 64 PRO A C 1
ATOM 519 O O . PRO A 1 64 ? -3.657 -21.367 -12.544 1.00 74.19 64 PRO A O 1
ATOM 522 N N . SER A 1 65 ? -1.791 -20.172 -12.217 1.00 81.94 65 SER A N 1
ATOM 523 C CA . SER A 1 65 ? -1.391 -20.831 -10.971 1.00 81.94 65 SER A CA 1
ATOM 524 C C . SER A 1 65 ? -2.345 -20.567 -9.798 1.00 81.94 65 SER A C 1
ATOM 526 O O . SER A 1 65 ? -2.490 -21.436 -8.935 1.00 81.94 65 SER A O 1
ATOM 528 N N . CYS A 1 66 ? -3.038 -19.422 -9.772 1.00 86.50 66 CYS A N 1
ATOM 529 C CA . CYS A 1 66 ? -4.063 -19.143 -8.765 1.00 86.50 66 CYS A CA 1
ATOM 530 C C . CYS A 1 66 ? -5.369 -19.888 -9.078 1.00 86.50 66 CYS A C 1
ATOM 532 O O . CYS A 1 66 ? -5.889 -19.834 -10.194 1.00 86.50 66 CYS A O 1
ATOM 534 N N . SER A 1 67 ? -5.935 -20.568 -8.077 1.00 84.81 67 SER A N 1
ATOM 535 C CA . SER A 1 67 ? -7.197 -21.298 -8.244 1.00 84.81 67 SER A CA 1
ATOM 536 C C . SER A 1 67 ? -8.363 -20.318 -8.280 1.00 84.81 67 SER A C 1
ATOM 538 O O . SER A 1 67 ? -8.540 -19.565 -7.333 1.00 84.81 67 SER A O 1
ATOM 540 N N . SER A 1 68 ? -9.196 -20.332 -9.324 1.00 80.94 68 SER A N 1
ATOM 541 C CA . SER A 1 68 ? -10.416 -19.508 -9.343 1.00 80.94 68 SER A CA 1
ATOM 542 C C . SER A 1 68 ? -11.281 -19.813 -8.103 1.00 80.94 68 SER A C 1
ATOM 544 O O . SER A 1 68 ? -11.530 -20.996 -7.846 1.00 80.94 68 SER A O 1
ATOM 546 N N . PRO A 1 69 ? -11.729 -18.806 -7.321 1.00 84.44 69 PRO A N 1
ATOM 547 C CA . PRO A 1 69 ? -11.811 -17.369 -7.629 1.00 84.44 69 PRO A CA 1
ATOM 548 C C . PRO A 1 69 ? -10.684 -16.482 -7.047 1.00 84.44 69 PRO A C 1
ATOM 550 O O . PRO A 1 69 ? -10.884 -15.280 -6.897 1.00 84.44 69 PRO A O 1
ATOM 553 N N . GLN A 1 70 ? -9.519 -17.038 -6.707 1.00 89.88 70 GLN A N 1
ATOM 554 C CA . GLN A 1 70 ? -8.399 -16.279 -6.142 1.00 89.88 70 GLN A CA 1
ATOM 555 C C . GLN A 1 70 ? -7.871 -15.206 -7.092 1.00 89.88 70 GLN A C 1
ATOM 557 O O . GLN A 1 70 ? -7.835 -15.377 -8.313 1.00 89.88 70 GLN A O 1
ATOM 562 N N . ILE A 1 71 ? -7.392 -14.119 -6.497 1.00 90.38 71 ILE A N 1
ATOM 563 C CA . ILE A 1 71 ? -6.777 -12.995 -7.190 1.00 90.38 71 ILE A CA 1
ATOM 564 C C . ILE A 1 71 ? -5.257 -13.125 -7.063 1.00 90.38 71 ILE A C 1
ATOM 566 O O . ILE A 1 71 ? -4.723 -13.238 -5.958 1.00 90.38 71 ILE A O 1
ATOM 570 N N . LEU A 1 72 ? -4.553 -13.089 -8.194 1.00 93.19 72 LEU A N 1
ATOM 571 C CA . LEU A 1 72 ? -3.097 -12.981 -8.231 1.00 93.19 72 LEU A CA 1
ATOM 572 C C . LEU A 1 72 ? -2.697 -11.535 -7.940 1.00 93.19 72 LEU A C 1
ATOM 574 O O . LEU A 1 72 ? -3.156 -10.630 -8.630 1.00 93.19 72 LEU A O 1
ATOM 578 N N . PHE A 1 73 ? -1.799 -11.300 -6.990 1.00 94.62 73 PHE A N 1
ATOM 579 C CA . PHE A 1 73 ? -1.181 -9.989 -6.803 1.00 94.62 73 PHE A CA 1
ATOM 580 C C . PHE A 1 73 ? 0.310 -10.044 -7.117 1.00 94.62 73 PHE A C 1
ATOM 582 O O . PHE A 1 73 ? 0.990 -11.026 -6.816 1.00 94.62 73 PHE A O 1
ATOM 589 N N . ARG A 1 74 ? 0.829 -8.958 -7.692 1.00 94.69 74 ARG A N 1
ATOM 590 C CA . ARG A 1 74 ? 2.267 -8.707 -7.839 1.00 94.69 74 ARG A CA 1
ATOM 591 C C . ARG A 1 74 ? 2.543 -7.257 -7.516 1.00 94.69 74 ARG A C 1
ATOM 593 O O . ARG A 1 74 ? 1.996 -6.376 -8.173 1.00 94.69 74 ARG A O 1
ATOM 600 N N . ILE A 1 75 ? 3.384 -7.009 -6.522 1.00 95.75 75 ILE A N 1
ATOM 601 C CA . ILE A 1 75 ? 3.726 -5.650 -6.111 1.00 95.75 75 ILE A CA 1
ATOM 602 C C . ILE A 1 75 ? 5.237 -5.522 -6.052 1.00 95.75 75 ILE A C 1
ATOM 604 O O . ILE A 1 75 ? 5.905 -6.259 -5.327 1.00 95.75 75 ILE A O 1
ATOM 608 N N . HIS A 1 76 ? 5.752 -4.577 -6.825 1.00 94.12 76 HIS A N 1
ATOM 609 C CA . HIS A 1 76 ? 7.151 -4.209 -6.888 1.00 94.12 76 HIS A CA 1
ATOM 610 C C . HIS A 1 76 ? 7.360 -2.862 -6.203 1.00 94.12 76 HIS A C 1
ATOM 612 O O . HIS A 1 76 ? 6.729 -1.869 -6.574 1.00 94.12 76 HIS A O 1
ATOM 618 N N . ALA A 1 77 ? 8.247 -2.832 -5.211 1.00 94.94 77 ALA A N 1
ATOM 619 C CA . ALA A 1 77 ? 8.698 -1.583 -4.610 1.00 94.94 77 ALA A CA 1
ATOM 620 C C . ALA A 1 77 ? 9.817 -0.961 -5.458 1.00 94.94 77 ALA A C 1
ATOM 622 O O . ALA A 1 77 ? 10.609 -1.685 -6.055 1.00 94.94 77 ALA A O 1
ATOM 623 N N . GLU A 1 78 ? 9.892 0.368 -5.470 1.00 93.88 78 GLU A N 1
ATOM 624 C CA . GLU A 1 78 ? 10.912 1.127 -6.202 1.00 93.88 78 GLU A CA 1
ATOM 625 C C . GLU A 1 78 ? 12.341 0.731 -5.798 1.00 93.88 78 GLU A C 1
ATOM 627 O O . GLU A 1 78 ? 12.637 0.557 -4.610 1.00 93.88 78 GLU A O 1
ATOM 632 N N . THR A 1 79 ? 13.231 0.654 -6.787 1.00 92.62 79 THR A N 1
ATOM 633 C CA . THR A 1 79 ? 14.673 0.414 -6.628 1.00 92.62 79 THR A CA 1
ATOM 634 C C . THR A 1 79 ? 15.475 1.462 -7.402 1.00 92.62 79 THR A C 1
ATOM 636 O O . THR A 1 79 ? 14.903 2.288 -8.112 1.00 92.62 79 THR A O 1
ATOM 639 N N . ALA A 1 80 ? 16.810 1.409 -7.335 1.00 90.19 80 ALA A N 1
ATOM 640 C CA . ALA A 1 80 ? 17.667 2.335 -8.080 1.00 90.19 80 ALA A CA 1
ATOM 641 C C . ALA A 1 80 ? 17.455 2.265 -9.604 1.00 90.19 80 ALA A C 1
ATOM 643 O O . ALA A 1 80 ? 17.730 3.230 -10.317 1.00 90.19 80 ALA A O 1
ATOM 644 N N . ASN A 1 81 ? 16.988 1.114 -10.097 1.00 87.88 81 ASN A N 1
ATOM 645 C CA . ASN A 1 81 ? 16.928 0.797 -11.520 1.00 87.88 81 ASN A CA 1
ATOM 646 C C . ASN A 1 81 ? 15.497 0.652 -12.059 1.00 87.88 81 ASN A C 1
ATOM 648 O O . ASN A 1 81 ? 15.330 0.551 -13.273 1.00 87.88 81 ASN A O 1
ATOM 652 N N . SER A 1 82 ? 14.477 0.613 -11.194 1.00 88.38 82 SER A N 1
ATOM 653 C CA . SER A 1 82 ? 13.106 0.294 -11.601 1.00 88.38 82 SER A CA 1
ATOM 654 C C . SER A 1 82 ? 12.055 1.062 -10.782 1.00 88.38 82 SER A C 1
ATOM 656 O O . SER A 1 82 ? 12.134 1.076 -9.548 1.00 88.38 82 SER A O 1
ATOM 658 N N . PRO A 1 83 ? 11.053 1.689 -11.439 1.00 91.06 83 PRO A N 1
ATOM 659 C CA . PRO A 1 83 ? 9.939 2.340 -10.756 1.00 91.06 83 PRO A CA 1
ATOM 660 C C . PRO A 1 83 ? 9.008 1.301 -10.114 1.00 91.06 83 PRO A C 1
ATOM 662 O O . PRO A 1 83 ? 8.958 0.152 -10.558 1.00 91.06 83 PRO A O 1
ATOM 665 N N . PRO A 1 84 ? 8.207 1.687 -9.109 1.00 94.00 84 PRO A N 1
ATOM 666 C CA . PRO A 1 84 ? 7.289 0.758 -8.470 1.00 94.00 84 PRO A CA 1
ATOM 667 C C . PRO A 1 84 ? 6.127 0.390 -9.403 1.00 94.00 84 PRO A C 1
ATOM 669 O O . PRO A 1 84 ? 5.718 1.166 -10.270 1.00 94.00 84 PRO A O 1
ATOM 672 N N . PHE A 1 85 ? 5.531 -0.781 -9.191 1.00 93.69 85 PHE A N 1
ATOM 673 C CA . PHE A 1 85 ? 4.276 -1.152 -9.844 1.00 93.69 85 PHE A CA 1
ATOM 674 C C . PHE A 1 85 ? 3.453 -2.095 -8.971 1.00 93.69 85 PHE A C 1
ATOM 676 O O . PHE A 1 85 ? 3.978 -2.799 -8.111 1.00 93.69 85 PHE A O 1
ATOM 683 N N . ALA A 1 86 ? 2.149 -2.135 -9.226 1.00 94.75 86 ALA A N 1
ATOM 684 C CA . ALA A 1 86 ? 1.244 -3.094 -8.619 1.00 94.75 86 ALA A CA 1
ATOM 685 C C . ALA A 1 86 ? 0.282 -3.640 -9.675 1.00 94.75 86 ALA A C 1
ATOM 687 O O . ALA A 1 86 ? -0.238 -2.888 -10.505 1.00 94.75 86 ALA A O 1
ATOM 688 N N . CYS A 1 87 ? 0.057 -4.947 -9.623 1.00 93.69 87 CYS A N 1
ATOM 689 C CA . CYS A 1 87 ? -0.840 -5.673 -10.502 1.00 93.69 87 CYS A CA 1
ATOM 690 C C . CYS A 1 87 ? -1.811 -6.513 -9.678 1.00 93.69 87 CYS A C 1
ATOM 692 O O . CYS A 1 87 ? -1.404 -7.151 -8.701 1.00 93.69 87 CYS A O 1
ATOM 694 N N . LEU A 1 88 ? -3.055 -6.571 -10.143 1.00 93.06 88 LEU A N 1
ATOM 695 C CA . LEU A 1 88 ? -4.009 -7.613 -9.791 1.00 93.06 88 LEU A CA 1
ATOM 696 C C . LEU A 1 88 ? -4.358 -8.389 -11.052 1.00 93.06 88 LEU A C 1
ATOM 698 O O . LEU A 1 88 ? -4.868 -7.813 -12.009 1.00 93.06 88 LEU A O 1
ATOM 702 N N . ASN A 1 89 ? -4.072 -9.687 -11.062 1.00 90.81 89 ASN A N 1
ATOM 703 C CA . ASN A 1 89 ? -4.108 -10.509 -12.265 1.00 90.81 89 ASN A CA 1
ATOM 704 C C . ASN A 1 89 ? -3.270 -9.845 -13.381 1.00 90.81 89 ASN A C 1
ATOM 706 O O . ASN A 1 89 ? -2.101 -9.509 -13.184 1.00 90.81 89 ASN A O 1
ATOM 710 N N . ASP A 1 90 ? -3.861 -9.638 -14.551 1.00 89.00 90 ASP A N 1
ATOM 711 C CA . ASP A 1 90 ? -3.294 -8.924 -15.693 1.00 89.00 90 ASP A CA 1
ATOM 712 C C . ASP A 1 90 ? -3.550 -7.405 -15.674 1.00 89.00 90 ASP A C 1
ATOM 714 O O . ASP A 1 90 ? -3.105 -6.693 -16.574 1.00 89.00 90 ASP A O 1
ATOM 718 N N . VAL A 1 91 ? -4.212 -6.878 -14.641 1.00 90.62 91 VAL A N 1
ATOM 719 C CA . VAL A 1 91 ? -4.569 -5.458 -14.533 1.00 90.62 91 VAL A CA 1
ATOM 720 C C . VAL A 1 91 ? -3.507 -4.688 -13.753 1.00 90.62 91 VAL A C 1
ATOM 722 O O . VAL A 1 91 ? -3.234 -4.976 -12.587 1.00 90.62 91 VAL A O 1
ATOM 725 N N . ARG A 1 92 ? -2.934 -3.657 -14.384 1.00 91.88 92 ARG A N 1
ATOM 726 C CA . ARG A 1 92 ? -2.028 -2.699 -13.734 1.00 91.88 92 ARG A CA 1
ATOM 727 C C . ARG A 1 92 ? -2.834 -1.656 -12.963 1.00 91.88 92 ARG A C 1
ATOM 729 O O . ARG A 1 92 ? -3.723 -1.035 -13.533 1.00 91.88 92 ARG A O 1
ATOM 736 N N . LEU A 1 93 ? -2.502 -1.453 -11.690 1.00 92.56 93 LEU A N 1
ATOM 737 C CA . LEU A 1 93 ? -3.257 -0.562 -10.798 1.00 92.56 93 LEU A CA 1
ATOM 738 C C . LEU A 1 93 ? -2.882 0.918 -10.929 1.00 92.56 93 LEU A C 1
ATOM 740 O O . LEU A 1 93 ? -3.708 1.785 -10.661 1.00 92.56 93 LEU A O 1
ATOM 744 N N . PHE A 1 94 ? -1.642 1.194 -11.333 1.00 87.12 94 PHE A N 1
ATOM 745 C CA . PHE A 1 94 ? -1.137 2.544 -11.569 1.00 87.12 94 PHE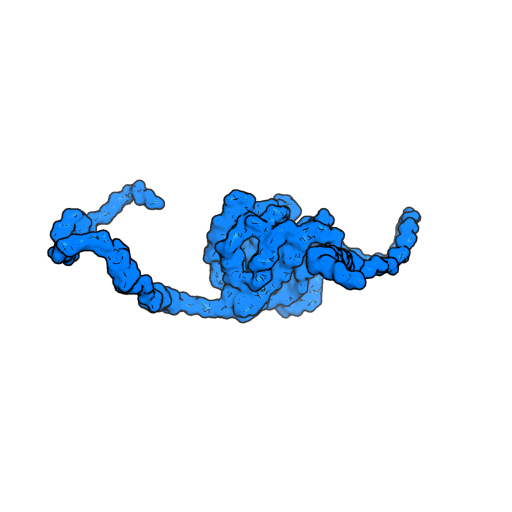 A CA 1
ATOM 746 C C . PHE A 1 94 ? -0.399 2.562 -12.903 1.00 87.12 94 PHE A C 1
ATOM 748 O O . PHE A 1 94 ? 0.573 1.817 -13.077 1.00 87.12 94 PHE A O 1
ATOM 755 N N . GLY A 1 95 ? -0.840 3.391 -13.849 1.00 74.50 95 GLY A N 1
ATOM 756 C CA . GLY A 1 95 ? -0.069 3.659 -15.060 1.00 74.50 95 GLY A CA 1
ATOM 757 C C . GLY A 1 95 ? 1.243 4.395 -14.756 1.00 74.50 95 GLY A C 1
ATOM 758 O O . GLY A 1 95 ? 1.365 5.081 -13.745 1.00 74.50 95 GLY A O 1
ATOM 759 N N . GLU A 1 96 ? 2.225 4.316 -15.660 1.00 69.94 96 GLU A N 1
ATOM 760 C CA . GLU A 1 96 ? 3.492 5.068 -15.534 1.00 69.94 96 GLU A CA 1
ATOM 761 C C . GLU A 1 96 ? 3.284 6.575 -15.365 1.00 69.94 96 GLU A C 1
ATOM 763 O O . GLU A 1 96 ? 3.989 7.213 -14.593 1.00 69.94 96 GLU A O 1
ATOM 768 N N . HIS A 1 97 ? 2.296 7.141 -16.058 1.00 73.31 97 HIS A N 1
ATOM 769 C CA . HIS A 1 97 ? 1.963 8.564 -15.968 1.00 73.31 97 HIS A CA 1
ATOM 770 C C . HIS A 1 97 ? 1.060 8.913 -14.775 1.00 73.31 97 HIS A C 1
ATOM 772 O O . HIS A 1 97 ? 0.838 10.091 -14.503 1.00 73.31 97 HIS A O 1
ATOM 778 N N . GLU A 1 98 ? 0.520 7.907 -14.086 1.00 79.06 98 GLU A N 1
ATOM 779 C CA . GLU A 1 98 ? -0.367 8.078 -12.931 1.00 79.06 98 GLU A CA 1
ATOM 780 C C . GLU A 1 98 ? 0.388 7.956 -11.606 1.00 79.06 98 GLU A C 1
ATOM 782 O O . GLU A 1 98 ? -0.073 8.478 -10.592 1.00 79.06 98 GLU A O 1
ATOM 787 N N . LEU A 1 99 ? 1.568 7.326 -11.616 1.00 88.06 99 LEU A N 1
ATOM 788 C CA . LEU A 1 99 ? 2.475 7.306 -10.475 1.00 88.06 99 LEU A CA 1
ATOM 789 C C . LEU A 1 99 ? 2.996 8.715 -10.188 1.00 88.06 99 LEU A C 1
ATOM 791 O O . LEU A 1 99 ? 3.665 9.340 -11.012 1.00 88.06 99 LEU A O 1
ATOM 795 N N . LYS A 1 100 ? 2.717 9.200 -8.979 1.00 92.56 100 LYS A N 1
ATOM 796 C CA . LYS A 1 100 ? 3.233 10.474 -8.470 1.00 92.56 100 LYS A CA 1
ATOM 797 C C . LYS A 1 100 ? 4.197 10.223 -7.320 1.00 92.56 100 LYS A C 1
ATOM 799 O O . LYS A 1 100 ? 4.080 9.219 -6.617 1.00 92.56 100 LYS A O 1
ATOM 804 N N . ASN A 1 101 ? 5.140 11.145 -7.136 1.00 93.81 101 ASN A N 1
ATOM 805 C CA . ASN A 1 101 ? 6.003 11.169 -5.956 1.00 93.81 101 ASN A CA 1
ATOM 806 C C . ASN A 1 101 ? 5.135 11.171 -4.686 1.00 93.81 101 ASN A C 1
ATOM 808 O O . ASN A 1 101 ? 4.150 11.908 -4.632 1.00 93.81 101 ASN A O 1
ATOM 812 N N . GLY A 1 102 ? 5.472 10.345 -3.695 1.00 96.00 102 GLY A N 1
ATOM 813 C CA . GLY A 1 102 ? 4.629 10.124 -2.521 1.00 96.00 102 GLY A CA 1
ATOM 814 C C . GLY A 1 102 ? 4.155 8.683 -2.362 1.00 96.00 102 GLY A C 1
ATOM 815 O O . GLY A 1 102 ? 4.901 7.728 -2.580 1.00 96.00 102 GLY A O 1
ATOM 816 N N . VAL A 1 103 ? 2.906 8.527 -1.929 1.00 97.81 103 VAL A N 1
ATOM 817 C CA . VAL A 1 103 ? 2.267 7.234 -1.650 1.00 97.81 103 VAL A CA 1
ATOM 818 C C . VAL A 1 103 ? 1.099 7.028 -2.604 1.00 97.81 103 VAL A C 1
ATOM 820 O O . VAL A 1 103 ? 0.178 7.836 -2.631 1.00 97.81 103 VAL A O 1
ATOM 823 N N . ASN A 1 104 ? 1.117 5.945 -3.375 1.00 97.81 104 ASN A N 1
ATOM 824 C CA . ASN A 1 104 ? 0.093 5.621 -4.367 1.00 97.81 104 ASN A CA 1
ATOM 825 C C . ASN A 1 104 ? -0.686 4.393 -3.883 1.00 97.81 104 ASN A C 1
ATOM 827 O O . ASN A 1 104 ? -0.078 3.367 -3.571 1.00 97.81 104 ASN A O 1
ATOM 831 N N . LEU A 1 105 ? -2.011 4.504 -3.773 1.00 98.06 105 LEU A N 1
ATOM 832 C CA . LEU A 1 105 ? -2.893 3.502 -3.169 1.00 98.06 105 LEU A CA 1
ATOM 833 C C . LEU A 1 105 ? -4.145 3.269 -4.018 1.00 98.06 105 LEU A C 1
ATOM 835 O O . LEU A 1 105 ? -4.760 4.209 -4.510 1.00 98.06 105 LEU A O 1
ATOM 839 N N . VAL A 1 106 ? -4.553 2.008 -4.119 1.00 97.69 106 VAL A N 1
ATOM 840 C CA . VAL A 1 106 ? -5.855 1.574 -4.627 1.00 97.69 106 VAL A CA 1
ATOM 841 C C . VAL A 1 106 ? -6.620 0.916 -3.489 1.00 97.69 106 VAL A C 1
ATOM 843 O O . VAL A 1 106 ? -6.058 0.086 -2.773 1.00 97.69 106 VAL A O 1
ATOM 846 N N . SER A 1 107 ? -7.896 1.267 -3.329 1.00 97.62 107 SER A N 1
ATOM 847 C CA . SER A 1 107 ? -8.821 0.547 -2.455 1.00 97.62 107 SER A CA 1
ATOM 848 C C . SER A 1 107 ? -9.692 -0.405 -3.265 1.00 97.62 107 SER A C 1
ATOM 850 O O . SER A 1 107 ? -10.186 -0.048 -4.337 1.00 97.62 107 SER A O 1
ATOM 852 N N . LEU A 1 108 ? -9.923 -1.597 -2.723 1.00 96.31 108 LEU A N 1
ATOM 853 C CA . LEU A 1 108 ? -10.859 -2.571 -3.268 1.00 96.31 108 LEU A CA 1
ATOM 854 C C . LEU A 1 108 ? -11.942 -2.907 -2.251 1.00 96.31 108 LEU A C 1
ATOM 856 O O . LEU A 1 108 ? -11.707 -2.907 -1.035 1.00 96.31 108 LEU A O 1
ATOM 860 N N . ASN A 1 109 ? -13.111 -3.265 -2.767 1.00 93.81 109 ASN A N 1
ATOM 861 C CA . ASN A 1 109 ? -14.195 -3.783 -1.965 1.00 93.81 109 ASN A CA 1
ATOM 862 C C . ASN A 1 109 ? -13.763 -5.089 -1.282 1.00 93.81 109 ASN A C 1
ATOM 864 O O . ASN A 1 109 ? -13.353 -6.050 -1.932 1.00 93.81 109 ASN A O 1
ATOM 868 N N . GLY A 1 110 ? -13.902 -5.140 0.042 1.00 89.19 110 GLY A N 1
ATOM 869 C CA . GLY A 1 110 ? -13.472 -6.270 0.866 1.00 89.19 110 GLY A CA 1
ATOM 870 C C . GLY A 1 110 ? -14.216 -7.585 0.663 1.00 89.19 110 GLY A C 1
ATOM 871 O O . GLY A 1 110 ? -13.805 -8.591 1.238 1.00 89.19 110 GLY A O 1
ATOM 872 N N . SER A 1 111 ? -15.322 -7.568 -0.087 1.00 88.00 111 SER A N 1
ATOM 873 C CA . SER A 1 111 ? -16.178 -8.730 -0.354 1.00 88.00 111 SER A CA 1
ATOM 874 C C . SER A 1 111 ? -16.178 -9.140 -1.825 1.00 88.00 111 SER A C 1
ATOM 876 O O . SER A 1 111 ? -16.234 -10.333 -2.110 1.00 88.00 111 SER A O 1
ATOM 878 N N . THR A 1 112 ? -16.115 -8.183 -2.757 1.00 89.31 112 THR A N 1
ATOM 879 C CA . THR A 1 112 ? -16.135 -8.478 -4.203 1.00 89.31 112 THR A CA 1
ATOM 880 C C . THR A 1 112 ? -14.755 -8.439 -4.852 1.00 89.31 112 THR A C 1
ATOM 882 O O . THR A 1 112 ? -14.554 -9.082 -5.877 1.00 89.31 112 THR A O 1
ATOM 885 N N . GLY A 1 113 ? -13.795 -7.716 -4.265 1.00 89.94 113 GLY A N 1
ATOM 886 C CA . GLY A 1 113 ? -12.492 -7.469 -4.881 1.00 89.94 113 GLY A CA 1
ATOM 887 C C . GLY A 1 113 ? -12.520 -6.418 -5.995 1.00 89.94 113 GLY A C 1
ATOM 888 O O . GLY A 1 113 ? -11.510 -6.248 -6.673 1.00 89.94 113 GLY A O 1
ATOM 889 N N . ASP A 1 114 ? -13.634 -5.704 -6.186 1.00 91.31 114 ASP A N 1
ATOM 890 C CA . ASP A 1 114 ? -13.736 -4.634 -7.183 1.00 91.31 114 ASP A CA 1
ATOM 891 C C . ASP A 1 114 ? -12.954 -3.392 -6.747 1.00 91.31 114 ASP A C 1
ATOM 893 O O . ASP A 1 114 ? -12.961 -3.026 -5.572 1.00 91.31 114 ASP A O 1
ATOM 897 N N . ILE A 1 115 ? -12.315 -2.708 -7.697 1.00 93.25 115 ILE A N 1
ATOM 898 C CA . ILE A 1 115 ? -11.624 -1.440 -7.440 1.00 93.25 115 ILE A CA 1
ATOM 899 C C . ILE A 1 115 ? -12.657 -0.350 -7.121 1.00 93.25 115 ILE A C 1
ATOM 901 O O . ILE A 1 115 ? -13.541 -0.072 -7.930 1.00 93.25 115 ILE A O 1
ATOM 905 N N . GLU A 1 116 ? -12.515 0.301 -5.966 1.00 94.38 116 GLU A N 1
ATOM 906 C CA . GLU A 1 116 ? -13.412 1.374 -5.513 1.00 94.38 116 GLU A CA 1
ATOM 907 C C . GLU A 1 116 ? -12.784 2.765 -5.660 1.00 94.38 116 GLU A C 1
ATOM 909 O O . GLU A 1 116 ? -13.480 3.727 -5.984 1.00 94.38 116 GLU A O 1
ATOM 914 N N . SER A 1 117 ? -11.473 2.898 -5.434 1.00 94.44 117 SER A N 1
ATOM 915 C CA . SER A 1 117 ? -10.771 4.172 -5.620 1.00 94.44 117 SER A CA 1
ATOM 916 C C . SER A 1 117 ? -9.276 3.986 -5.874 1.00 94.44 117 SER A C 1
ATOM 918 O O . SER A 1 117 ? -8.692 2.985 -5.467 1.00 94.44 117 SER A O 1
ATOM 920 N N . SER A 1 118 ? -8.661 4.960 -6.547 1.00 95.19 118 SER A N 1
ATOM 921 C CA . SER A 1 118 ? -7.216 5.050 -6.786 1.00 95.19 118 SER A CA 1
ATOM 922 C C . SER A 1 118 ? -6.762 6.471 -6.473 1.00 95.19 118 SER A C 1
ATOM 924 O O . SER A 1 118 ? -7.363 7.429 -6.961 1.00 95.19 118 SER A O 1
ATOM 926 N N . MET A 1 119 ? -5.752 6.608 -5.619 1.00 95.44 119 MET A N 1
ATOM 927 C CA . MET A 1 119 ? -5.292 7.882 -5.077 1.00 95.44 119 MET A CA 1
ATOM 928 C C . MET A 1 119 ? -3.767 7.931 -4.995 1.00 95.44 119 MET A C 1
ATOM 930 O O . MET A 1 119 ? -3.109 6.941 -4.675 1.00 95.44 119 MET A O 1
ATOM 934 N N . SER A 1 120 ? -3.215 9.122 -5.204 1.00 95.50 120 SER A N 1
ATOM 935 C CA . SER A 1 120 ? -1.800 9.422 -4.991 1.00 95.50 120 SER A CA 1
ATOM 936 C C . SER A 1 120 ? -1.681 10.581 -4.014 1.00 95.50 120 SER A C 1
ATOM 938 O O . SER A 1 120 ? -2.284 11.631 -4.232 1.00 95.50 120 SER A O 1
ATOM 940 N N . PHE A 1 121 ? -0.885 10.398 -2.969 1.00 96.50 121 PHE A N 1
ATOM 941 C CA . PHE A 1 121 ? -0.703 11.350 -1.882 1.00 96.50 121 PHE A CA 1
ATOM 942 C C . PHE A 1 121 ? 0.730 11.866 -1.893 1.00 96.50 121 PHE A C 1
ATOM 944 O O . PHE A 1 121 ? 1.657 11.114 -1.583 1.00 96.50 121 PHE A O 1
ATOM 951 N N . ASP A 1 122 ? 0.910 13.143 -2.230 1.00 95.06 122 ASP A N 1
ATOM 952 C CA . ASP A 1 122 ? 2.194 13.814 -2.044 1.00 95.06 122 ASP A CA 1
ATOM 953 C C . ASP A 1 122 ? 2.368 14.149 -0.560 1.00 95.06 122 ASP A C 1
ATOM 955 O O . ASP A 1 122 ? 1.754 15.071 -0.029 1.00 95.06 122 ASP A O 1
ATOM 959 N N . VAL A 1 123 ? 3.201 13.364 0.118 1.00 94.81 123 VAL A N 1
ATOM 960 C CA . VAL A 1 123 ? 3.443 13.500 1.558 1.00 94.81 123 VAL A CA 1
ATOM 961 C C . VAL A 1 123 ? 4.560 14.495 1.882 1.00 94.81 123 VAL A C 1
ATOM 963 O O . VAL A 1 123 ? 4.945 14.610 3.042 1.00 94.81 123 VAL A O 1
ATOM 966 N N . ALA A 1 124 ? 5.117 15.214 0.898 1.00 88.38 124 ALA A N 1
ATOM 967 C CA . ALA A 1 124 ? 6.247 16.116 1.126 1.00 88.38 124 ALA A CA 1
ATOM 968 C C . ALA A 1 124 ? 5.926 17.233 2.133 1.00 88.38 124 ALA A C 1
ATOM 970 O O . ALA A 1 124 ? 6.769 17.544 2.984 1.00 88.38 124 ALA A O 1
ATOM 971 N N . GLU A 1 125 ? 4.728 17.816 2.042 1.00 84.06 125 GLU A N 1
ATOM 972 C CA . GLU A 1 125 ? 4.258 18.879 2.940 1.00 84.06 125 GLU A CA 1
ATOM 973 C C . GLU A 1 125 ? 3.381 18.344 4.078 1.00 84.06 125 GLU A C 1
ATOM 975 O O . GLU A 1 125 ? 3.531 18.775 5.223 1.00 84.06 125 GLU A O 1
ATOM 980 N N . SER A 1 126 ? 2.473 17.408 3.783 1.00 93.50 126 SER A N 1
ATOM 981 C CA . SER A 1 126 ? 1.549 16.834 4.762 1.00 93.50 126 SER A CA 1
ATOM 982 C C . SER A 1 126 ? 1.071 15.448 4.341 1.00 93.50 126 SER A C 1
ATOM 984 O O . SER A 1 126 ? 0.802 15.204 3.171 1.00 93.50 126 SER A O 1
ATOM 986 N N . ASP A 1 127 ? 0.880 14.555 5.309 1.00 96.50 127 ASP A N 1
ATOM 987 C CA . ASP A 1 127 ? 0.236 13.252 5.131 1.00 96.50 127 ASP A CA 1
ATOM 988 C C . ASP A 1 127 ? -1.218 13.224 5.645 1.00 96.50 127 ASP A C 1
ATOM 990 O O . ASP A 1 127 ? -1.828 12.159 5.758 1.00 96.50 127 ASP A O 1
ATOM 994 N N . GLY A 1 128 ? -1.810 14.393 5.919 1.00 97.88 128 GLY A N 1
ATOM 995 C CA . GLY A 1 128 ? -3.175 14.507 6.439 1.00 97.88 128 GLY A CA 1
ATOM 996 C C . GLY A 1 128 ? -4.245 13.948 5.496 1.00 97.88 128 GLY A C 1
ATOM 997 O O . GLY A 1 128 ? -5.188 13.296 5.953 1.00 97.88 128 GLY A O 1
ATOM 998 N N . GLU A 1 129 ? -4.092 14.143 4.182 1.00 97.69 129 GLU A N 1
ATOM 999 C CA . GLU A 1 129 ? -5.005 13.576 3.178 1.00 97.69 129 GLU A CA 1
ATOM 1000 C C . GLU A 1 129 ? -4.903 12.048 3.115 1.00 97.69 129 GLU A C 1
ATOM 1002 O O . GLU A 1 129 ? -5.928 11.368 3.072 1.00 97.69 129 GLU A O 1
ATOM 1007 N N . LEU A 1 130 ? -3.682 11.508 3.199 1.00 98.38 130 LEU A N 1
ATOM 1008 C CA . LEU A 1 130 ? -3.428 10.067 3.250 1.00 98.38 130 LEU A CA 1
ATOM 1009 C C . LEU A 1 130 ? -4.099 9.438 4.477 1.00 98.38 130 LEU A C 1
ATOM 1011 O O . LEU A 1 130 ? -4.808 8.438 4.356 1.00 98.38 130 LEU A O 1
ATOM 1015 N N . ILE A 1 131 ? -3.908 10.041 5.655 1.00 98.56 131 ILE A N 1
ATOM 1016 C CA . ILE A 1 131 ? -4.524 9.582 6.907 1.00 98.56 131 ILE A CA 1
ATOM 1017 C C . ILE A 1 131 ? -6.047 9.618 6.789 1.00 98.56 131 ILE A C 1
ATOM 1019 O O . ILE A 1 131 ? -6.714 8.628 7.090 1.00 98.56 131 ILE A O 1
ATOM 1023 N N . SER A 1 132 ? -6.599 10.744 6.334 1.00 98.25 132 SER A N 1
ATOM 1024 C CA . SER A 1 132 ? -8.047 10.929 6.216 1.00 98.25 132 SER A CA 1
ATOM 1025 C C . SER A 1 132 ? -8.660 9.908 5.260 1.00 98.25 132 SER A C 1
ATOM 1027 O O . SER A 1 132 ? -9.668 9.286 5.593 1.00 98.25 132 SER A O 1
ATOM 1029 N N . TRP A 1 133 ? -8.019 9.678 4.110 1.00 98.38 133 TRP A N 1
ATOM 1030 C CA . TRP A 1 133 ? -8.456 8.680 3.141 1.00 98.38 133 TRP A CA 1
ATOM 1031 C C . TRP A 1 133 ? -8.442 7.270 3.737 1.00 98.38 133 TRP A C 1
ATOM 1033 O O . TRP A 1 133 ? -9.497 6.637 3.774 1.00 98.38 133 TRP A O 1
ATOM 1043 N N . LEU A 1 134 ? -7.313 6.819 4.301 1.00 98.44 134 LEU A N 1
ATOM 1044 C CA . LEU A 1 134 ? -7.192 5.499 4.939 1.00 98.44 134 LEU A CA 1
ATOM 1045 C C . LEU A 1 134 ? -8.266 5.282 6.013 1.00 98.44 134 LEU A C 1
ATOM 1047 O O . LEU A 1 134 ? -8.901 4.229 6.062 1.00 98.44 134 LEU A O 1
ATOM 1051 N N . MET A 1 135 ? -8.501 6.291 6.853 1.00 97.38 135 MET A N 1
ATOM 1052 C CA . MET A 1 135 ? -9.463 6.208 7.952 1.00 97.38 135 MET A CA 1
ATOM 1053 C C . MET A 1 135 ? -10.919 6.267 7.479 1.00 97.38 135 MET A C 1
ATOM 1055 O O . MET A 1 135 ? -11.782 5.703 8.157 1.00 97.38 135 MET A O 1
ATOM 1059 N N . SER A 1 136 ? -11.194 6.863 6.317 1.00 97.12 136 SER A N 1
ATOM 1060 C CA . SER A 1 136 ? -12.533 6.920 5.714 1.00 97.12 136 SER A CA 1
ATOM 1061 C C . SER A 1 136 ? -12.964 5.641 4.989 1.00 97.12 136 SER A C 1
ATOM 1063 O O . SER A 1 136 ? -14.162 5.438 4.800 1.00 97.12 136 SER A O 1
ATOM 1065 N N . LEU A 1 137 ? -12.021 4.769 4.603 1.00 96.75 137 LEU A N 1
ATOM 1066 C CA . LEU A 1 137 ? -12.344 3.545 3.865 1.00 96.75 137 LEU A CA 1
ATOM 1067 C C . LEU A 1 137 ? -13.281 2.626 4.672 1.00 96.75 137 LEU A C 1
ATOM 1069 O O . LEU A 1 137 ? -13.078 2.470 5.878 1.00 96.75 137 LEU A O 1
ATOM 1073 N N . PRO A 1 138 ? -14.275 1.972 4.050 1.00 93.31 138 PRO A N 1
ATOM 1074 C CA . PRO A 1 138 ? -15.144 1.030 4.745 1.00 93.31 138 PRO A CA 1
ATOM 1075 C C . PRO A 1 138 ? -14.387 -0.059 5.519 1.00 93.31 138 PRO A C 1
ATOM 1077 O O . PRO A 1 138 ? -13.253 -0.436 5.209 1.00 93.31 138 PRO A O 1
ATOM 1080 N N . LEU A 1 139 ? -15.044 -0.620 6.537 1.00 89.88 139 LEU A N 1
ATOM 1081 C CA . LEU A 1 139 ? -14.559 -1.850 7.163 1.00 89.88 139 LEU A CA 1
ATOM 1082 C C . LEU A 1 139 ? -14.408 -2.940 6.104 1.00 89.88 139 LEU A C 1
ATOM 1084 O O . LEU A 1 139 ? -15.180 -2.994 5.150 1.00 89.88 139 LEU A O 1
ATOM 1088 N N . SER A 1 140 ? -13.427 -3.821 6.295 1.00 92.19 140 SER A N 1
ATOM 1089 C CA . SER A 1 140 ? -13.027 -4.861 5.344 1.00 92.19 140 SER A CA 1
ATOM 1090 C C . SER A 1 140 ? -12.433 -4.376 4.016 1.00 92.19 140 SER A C 1
ATOM 1092 O O . SER A 1 140 ? -11.982 -5.233 3.267 1.00 92.19 140 SER A O 1
ATOM 1094 N N . SER A 1 141 ? -12.351 -3.073 3.712 1.00 96.25 141 SER A N 1
ATOM 1095 C CA . SER A 1 141 ? -11.690 -2.612 2.480 1.00 96.25 141 SER A CA 1
ATOM 1096 C C . SER A 1 141 ? -10.255 -3.127 2.383 1.00 96.25 141 SER A C 1
ATOM 1098 O O . SER A 1 141 ? -9.502 -3.103 3.362 1.00 96.25 141 SER A O 1
ATOM 1100 N N . VAL A 1 142 ? -9.880 -3.591 1.195 1.00 97.56 142 VAL A N 1
ATOM 1101 C CA . VAL A 1 142 ? -8.512 -4.011 0.870 1.00 97.56 142 VAL A CA 1
ATOM 1102 C C . VAL A 1 142 ? -7.771 -2.806 0.305 1.00 97.56 142 VAL A C 1
ATOM 1104 O O . VAL A 1 142 ? -8.352 -2.028 -0.446 1.00 97.56 142 VAL A O 1
ATOM 1107 N N . ILE A 1 143 ? -6.500 -2.639 0.657 1.00 98.25 143 ILE A N 1
ATOM 1108 C CA . ILE A 1 143 ? -5.620 -1.638 0.053 1.00 98.25 143 ILE A CA 1
ATOM 1109 C C . ILE A 1 143 ? -4.436 -2.316 -0.616 1.00 98.25 143 ILE A C 1
ATOM 1111 O O . ILE A 1 143 ? -3.862 -3.263 -0.077 1.00 98.25 143 ILE A O 1
ATOM 1115 N N . ILE A 1 144 ? -4.051 -1.783 -1.767 1.00 98.38 144 ILE A N 1
ATOM 1116 C CA . ILE A 1 144 ? -2.793 -2.096 -2.437 1.00 98.38 144 ILE A CA 1
ATOM 1117 C C . ILE A 1 144 ? -2.073 -0.791 -2.697 1.00 98.38 144 ILE A C 1
ATOM 1119 O O . ILE A 1 144 ? -2.675 0.148 -3.210 1.00 98.38 144 ILE A O 1
ATOM 1123 N N . GLY A 1 145 ? -0.789 -0.720 -2.368 1.00 97.50 145 GLY A N 1
ATOM 1124 C CA . GLY A 1 145 ? -0.041 0.501 -2.609 1.00 97.50 145 GLY A CA 1
ATOM 1125 C C . GLY A 1 145 ? 1.456 0.342 -2.672 1.00 97.50 145 GLY A C 1
ATOM 1126 O O . GLY A 1 145 ? 2.026 -0.669 -2.260 1.00 97.50 145 GLY A O 1
ATOM 1127 N N . VAL A 1 146 ? 2.064 1.398 -3.193 1.00 97.69 146 VAL A N 1
ATOM 1128 C CA . VAL A 1 146 ? 3.501 1.557 -3.382 1.00 97.69 146 VAL A CA 1
ATOM 1129 C C . VAL A 1 146 ? 3.905 2.997 -3.076 1.00 97.69 146 VAL A C 1
ATOM 1131 O O . VAL A 1 146 ? 3.174 3.944 -3.382 1.00 97.69 146 VAL A O 1
ATOM 1134 N N . SER A 1 147 ? 5.079 3.182 -2.484 1.00 97.44 147 SER A N 1
ATOM 1135 C CA . SER A 1 147 ? 5.728 4.490 -2.414 1.00 97.44 147 SER A CA 1
ATOM 1136 C C . SER A 1 147 ? 6.533 4.762 -3.680 1.00 97.44 147 SER A C 1
ATOM 1138 O O . SER A 1 147 ? 7.069 3.828 -4.276 1.00 97.44 147 SER A O 1
ATOM 1140 N N . PHE A 1 148 ? 6.689 6.035 -4.024 1.00 95.50 148 PHE A N 1
ATOM 1141 C CA . PHE A 1 148 ? 7.586 6.491 -5.078 1.00 95.50 148 PHE A CA 1
ATOM 1142 C C . PHE A 1 148 ? 8.350 7.737 -4.612 1.00 95.50 148 PHE A C 1
ATOM 1144 O O . PHE A 1 148 ? 7.730 8.676 -4.113 1.00 95.50 148 PHE A O 1
ATOM 1151 N N . GLY A 1 149 ? 9.674 7.731 -4.766 1.00 93.69 149 GLY A N 1
ATOM 1152 C CA . GLY A 1 149 ? 10.599 8.757 -4.292 1.00 93.69 149 GLY A CA 1
ATOM 1153 C C . GLY A 1 149 ? 10.972 8.642 -2.808 1.00 93.69 149 GLY A C 1
ATOM 1154 O O . GLY A 1 149 ? 10.502 7.771 -2.073 1.00 93.69 149 GLY A O 1
ATOM 1155 N N . ASP A 1 150 ? 11.868 9.517 -2.343 1.00 93.81 150 ASP A N 1
ATOM 1156 C CA . ASP A 1 150 ? 12.381 9.521 -0.962 1.00 93.81 150 ASP A CA 1
ATOM 1157 C C . ASP A 1 150 ? 11.379 10.162 0.015 1.00 93.81 150 ASP A C 1
ATOM 1159 O O . ASP A 1 150 ? 11.425 11.361 0.309 1.00 93.81 150 ASP A O 1
ATOM 1163 N N . VAL A 1 151 ? 10.418 9.355 0.475 1.00 96.00 151 VAL A N 1
ATOM 1164 C CA . VAL A 1 151 ? 9.259 9.841 1.245 1.00 96.00 151 VAL A CA 1
ATOM 1165 C C . VAL A 1 151 ? 9.091 9.201 2.624 1.00 96.00 151 VAL A C 1
ATOM 1167 O O . VAL A 1 151 ? 8.254 9.654 3.403 1.00 96.00 151 VAL A O 1
ATOM 1170 N N . ALA A 1 152 ? 9.895 8.197 2.987 1.00 96.31 152 ALA A N 1
ATOM 1171 C CA . ALA A 1 152 ? 9.714 7.439 4.233 1.00 96.31 152 ALA A CA 1
ATOM 1172 C C . ALA A 1 152 ? 9.763 8.320 5.496 1.00 96.31 152 ALA A C 1
ATOM 1174 O O . ALA A 1 152 ? 8.992 8.128 6.441 1.00 96.31 152 ALA A O 1
ATOM 1175 N N . GLU A 1 153 ? 10.662 9.307 5.510 1.00 95.00 153 GLU A N 1
ATOM 1176 C CA . GLU A 1 153 ? 10.816 10.253 6.625 1.00 95.00 153 GLU A CA 1
ATOM 1177 C C . GLU A 1 153 ? 9.728 11.336 6.655 1.00 95.00 153 GLU A C 1
ATOM 1179 O O . GLU A 1 153 ? 9.590 12.044 7.650 1.00 95.00 153 GLU A O 1
ATOM 1184 N N . ARG A 1 154 ? 8.931 11.459 5.588 1.00 96.06 154 ARG A N 1
ATOM 1185 C CA . ARG A 1 154 ? 7.796 12.389 5.517 1.00 96.06 154 ARG A CA 1
ATOM 1186 C C . ARG A 1 154 ? 6.487 11.777 6.000 1.00 96.06 154 ARG A C 1
ATOM 1188 O O . ARG A 1 154 ? 5.568 12.503 6.354 1.00 96.06 154 ARG A O 1
ATOM 1195 N N . VAL A 1 155 ? 6.422 10.452 6.087 1.00 97.25 155 VAL A N 1
ATOM 1196 C CA . VAL A 1 155 ? 5.273 9.745 6.656 1.00 97.25 155 VAL A CA 1
ATOM 1197 C C . VAL A 1 155 ? 5.345 9.793 8.183 1.00 97.25 155 VAL A C 1
ATOM 1199 O O . VAL A 1 155 ? 6.300 9.302 8.797 1.00 97.25 155 VAL A O 1
ATOM 1202 N N . SER A 1 156 ? 4.327 10.379 8.812 1.00 97.25 156 SER A N 1
ATOM 1203 C CA . SER A 1 156 ? 4.235 10.588 10.261 1.00 97.25 156 SER A CA 1
ATOM 1204 C C . SER A 1 156 ? 3.955 9.295 11.038 1.00 97.25 156 SER A C 1
ATOM 1206 O O . SER A 1 156 ? 3.739 8.218 10.476 1.00 97.25 156 SER A O 1
ATOM 1208 N N . SER A 1 157 ? 3.970 9.368 12.372 1.00 97.38 157 SER A N 1
ATOM 1209 C CA . SER A 1 157 ? 3.489 8.273 13.229 1.00 97.38 157 SER A CA 1
ATOM 1210 C C . SER A 1 157 ? 2.014 7.955 12.998 1.00 97.38 157 SER A C 1
ATOM 1212 O O . SER A 1 157 ? 1.621 6.792 13.092 1.00 97.38 157 SER A O 1
ATOM 1214 N N . ASP A 1 158 ? 1.213 8.966 12.681 1.00 97.88 158 ASP A N 1
ATOM 1215 C CA . ASP A 1 158 ? -0.239 8.849 12.594 1.00 97.88 158 ASP A CA 1
ATOM 1216 C C . ASP A 1 158 ? -0.627 8.170 11.283 1.00 97.88 158 ASP A C 1
ATOM 1218 O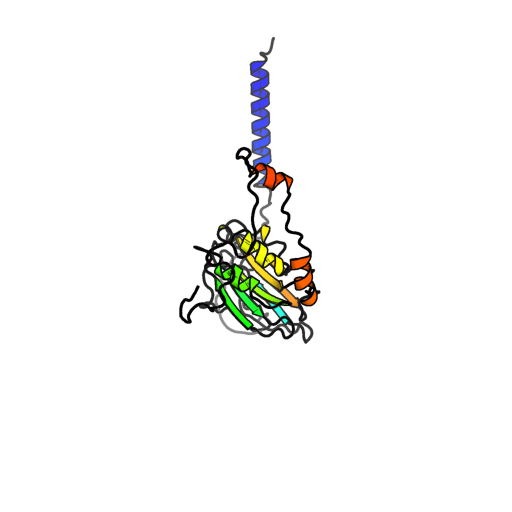 O . ASP A 1 158 ? -1.428 7.239 11.294 1.00 97.88 158 ASP A O 1
ATOM 1222 N N . ALA A 1 159 ? 0.052 8.501 10.180 1.00 98.25 159 ALA A N 1
ATOM 1223 C CA . ALA A 1 159 ? -0.066 7.757 8.926 1.00 98.25 159 ALA A CA 1
ATOM 1224 C C . ALA A 1 159 ? 0.366 6.296 9.078 1.00 98.25 159 ALA A C 1
ATOM 1226 O O . ALA A 1 159 ? -0.344 5.393 8.635 1.00 98.25 159 ALA A O 1
ATOM 1227 N N . ARG A 1 160 ? 1.480 6.023 9.773 1.00 98.31 160 ARG A N 1
ATOM 1228 C CA . ARG A 1 160 ? 1.881 4.632 10.060 1.00 98.31 160 ARG A CA 1
ATOM 1229 C C . ARG A 1 160 ? 0.847 3.894 10.912 1.00 98.31 160 ARG A C 1
ATOM 1231 O O . ARG A 1 160 ? 0.611 2.709 10.692 1.00 98.31 160 ARG A O 1
ATOM 1238 N N . THR A 1 161 ? 0.214 4.589 11.854 1.00 98.06 161 THR A N 1
ATOM 1239 C CA . THR A 1 161 ? -0.870 4.035 12.678 1.00 98.06 161 THR A CA 1
ATOM 1240 C C . THR A 1 161 ? -2.115 3.757 11.836 1.00 98.06 161 THR A C 1
ATOM 1242 O O . THR A 1 161 ? -2.719 2.698 11.989 1.00 98.06 161 THR A O 1
ATOM 1245 N N . ALA A 1 162 ? -2.459 4.639 10.894 1.00 98.25 162 ALA A N 1
ATOM 1246 C CA . ALA A 1 162 ? -3.546 4.415 9.946 1.00 98.25 162 ALA A CA 1
ATOM 1247 C C . ALA A 1 162 ? -3.285 3.168 9.083 1.00 98.25 162 ALA A C 1
ATOM 1249 O O . ALA A 1 162 ? -4.153 2.303 8.992 1.00 98.25 162 ALA A O 1
ATOM 1250 N N . PHE A 1 163 ? -2.071 2.994 8.548 1.00 98.56 163 PHE A N 1
ATOM 1251 C CA . PHE A 1 163 ? -1.678 1.762 7.849 1.00 98.56 163 PHE A CA 1
ATOM 1252 C C . PHE A 1 163 ? -1.768 0.513 8.729 1.00 98.56 163 PHE A C 1
ATOM 1254 O O . PHE A 1 163 ? -2.196 -0.540 8.257 1.00 98.56 163 PHE A O 1
ATOM 1261 N N . ALA A 1 164 ? -1.413 0.608 10.013 1.00 97.94 164 ALA A N 1
ATOM 1262 C CA . ALA A 1 164 ? -1.496 -0.526 10.932 1.00 97.94 164 ALA A CA 1
ATOM 1263 C C . ALA A 1 164 ? -2.932 -1.065 11.080 1.00 97.94 164 ALA A C 1
ATOM 1265 O O . ALA A 1 164 ? -3.112 -2.261 11.308 1.00 97.94 164 ALA A O 1
ATOM 1266 N N . THR A 1 165 ? -3.961 -0.233 10.859 1.00 97.00 165 THR A N 1
ATOM 1267 C CA . THR A 1 165 ? -5.367 -0.689 10.829 1.00 97.00 165 THR A CA 1
ATOM 1268 C C . THR A 1 165 ? -5.676 -1.656 9.676 1.00 97.00 165 THR A C 1
ATOM 1270 O O . THR A 1 165 ? -6.678 -2.372 9.731 1.00 97.00 165 THR A O 1
ATOM 1273 N N . PHE A 1 166 ? -4.798 -1.729 8.668 1.00 97.88 166 PHE A N 1
ATOM 1274 C CA . PHE A 1 166 ? -4.862 -2.656 7.535 1.00 97.88 166 PHE A CA 1
ATOM 1275 C C . PHE A 1 166 ? -3.973 -3.902 7.713 1.00 97.88 166 PHE A C 1
ATOM 1277 O O . PHE A 1 166 ? -3.754 -4.650 6.759 1.00 97.88 166 PHE A O 1
ATOM 1284 N N . GLY A 1 167 ? -3.437 -4.124 8.920 1.00 97.38 167 GLY A N 1
ATOM 1285 C CA . GLY A 1 167 ? -2.544 -5.245 9.234 1.00 97.38 167 GLY A CA 1
ATOM 1286 C C . GLY A 1 167 ? -1.058 -4.961 8.986 1.00 97.38 167 GLY A C 1
ATOM 1287 O O . GLY A 1 167 ? -0.241 -5.877 9.098 1.00 97.38 167 GLY A O 1
ATOM 1288 N N . ALA A 1 168 ? -0.692 -3.715 8.662 1.00 98.19 168 ALA A N 1
ATOM 1289 C CA . ALA A 1 168 ? 0.691 -3.313 8.419 1.00 98.19 168 ALA A CA 1
ATOM 1290 C C . ALA A 1 168 ? 1.506 -3.317 9.724 1.00 98.19 168 ALA A C 1
ATOM 1292 O O . ALA A 1 168 ? 1.421 -2.396 10.537 1.00 98.19 168 ALA A O 1
ATOM 1293 N N . SER A 1 169 ? 2.293 -4.365 9.948 1.00 97.31 169 SER A N 1
ATOM 1294 C CA . SER A 1 169 ? 3.103 -4.526 11.158 1.00 97.31 169 SER A CA 1
ATOM 1295 C C . SER A 1 169 ? 4.541 -4.050 10.964 1.00 97.31 169 SER A C 1
ATOM 1297 O O . SER A 1 169 ? 5.203 -3.654 11.925 1.00 97.31 169 SER A O 1
ATOM 1299 N N . ARG A 1 170 ? 5.033 -4.041 9.721 1.00 97.56 170 ARG A N 1
ATOM 1300 C CA . ARG A 1 170 ? 6.395 -3.628 9.362 1.00 97.56 170 ARG A CA 1
ATOM 1301 C C . ARG A 1 170 ? 6.496 -2.145 9.023 1.00 97.56 170 ARG A C 1
ATOM 1303 O O . ARG A 1 170 ? 7.610 -1.626 9.040 1.00 97.56 170 ARG A O 1
ATOM 1310 N N . ILE A 1 171 ? 5.377 -1.452 8.806 1.00 97.81 171 ILE A N 1
ATOM 1311 C CA . ILE A 1 171 ? 5.302 -0.008 8.522 1.00 97.81 171 ILE A CA 1
ATOM 1312 C C . ILE A 1 171 ? 6.117 0.860 9.498 1.00 97.81 171 ILE A C 1
ATOM 1314 O O . ILE A 1 171 ? 6.713 1.865 9.108 1.00 97.81 171 ILE A O 1
ATOM 1318 N N . VAL A 1 172 ? 6.220 0.457 10.769 1.00 96.50 172 VAL A N 1
ATOM 1319 C CA . VAL A 1 172 ? 7.016 1.158 11.796 1.00 96.50 172 VAL A CA 1
ATOM 1320 C C . VAL A 1 172 ? 8.506 1.257 11.444 1.00 96.50 172 VAL A C 1
ATOM 1322 O O . VAL A 1 172 ? 9.169 2.219 11.846 1.00 96.50 172 VAL A O 1
ATOM 1325 N N . ASN A 1 173 ? 8.997 0.300 10.652 1.00 96.88 173 ASN A N 1
ATOM 1326 C CA . ASN A 1 173 ? 10.375 0.198 10.181 1.00 96.88 173 ASN A CA 1
ATOM 1327 C C . ASN A 1 173 ? 10.606 0.903 8.837 1.00 96.88 173 ASN A C 1
ATOM 1329 O O . ASN A 1 173 ? 11.744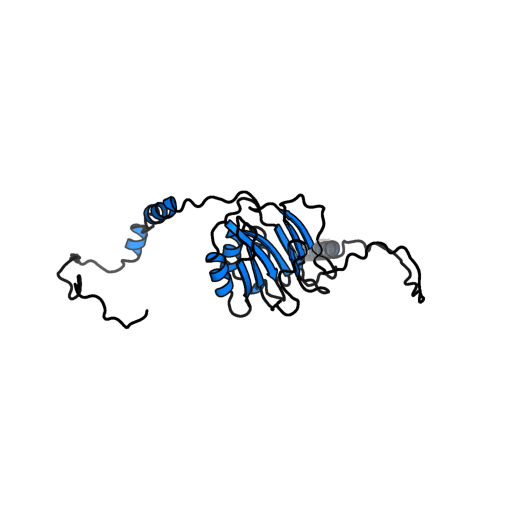 0.939 8.376 1.00 96.88 173 ASN A O 1
ATOM 1333 N N . TRP A 1 174 ? 9.567 1.461 8.208 1.00 97.25 174 TRP A N 1
ATOM 1334 C CA . TRP A 1 174 ? 9.719 2.245 6.985 1.00 97.25 174 TRP A CA 1
ATOM 1335 C C . TRP A 1 174 ? 10.413 3.573 7.297 1.00 97.25 174 TRP A C 1
ATOM 1337 O O . TRP A 1 174 ? 9.794 4.459 7.888 1.00 97.25 174 TRP A O 1
ATOM 1347 N N . ARG A 1 175 ? 11.712 3.671 6.988 1.00 94.75 175 ARG A N 1
ATOM 1348 C CA . ARG A 1 175 ? 12.622 4.767 7.377 1.00 94.75 175 ARG A CA 1
ATOM 1349 C C . ARG A 1 175 ? 13.729 4.962 6.342 1.00 94.75 175 ARG A C 1
ATOM 1351 O O . ARG A 1 175 ? 14.051 4.034 5.600 1.00 94.75 175 ARG A O 1
ATOM 1358 N N . GLY A 1 176 ? 14.372 6.125 6.369 1.00 92.62 176 GLY A N 1
ATOM 1359 C CA . GLY A 1 176 ? 15.468 6.496 5.474 1.00 92.62 176 GLY A CA 1
ATOM 1360 C C . GLY A 1 176 ? 15.082 6.421 3.996 1.00 92.62 176 GLY A C 1
ATOM 1361 O O . GLY A 1 176 ? 13.903 6.398 3.660 1.00 92.62 176 GLY A O 1
ATOM 1362 N N . ALA A 1 177 ? 16.079 6.314 3.119 1.00 91.69 177 ALA A N 1
ATOM 1363 C CA . ALA A 1 177 ? 15.869 6.130 1.683 1.00 91.69 177 ALA A CA 1
ATOM 1364 C C . ALA A 1 177 ? 15.439 4.681 1.375 1.00 91.69 177 ALA A C 1
ATOM 1366 O O . ALA A 1 177 ? 16.205 3.885 0.824 1.00 91.69 177 ALA A O 1
ATOM 1367 N N . SER A 1 178 ? 14.238 4.301 1.819 1.00 95.62 178 SER A N 1
ATOM 1368 C CA . SER A 1 178 ? 13.625 3.007 1.526 1.00 95.62 178 SER A CA 1
ATOM 1369 C C . SER A 1 178 ? 12.217 3.154 0.964 1.00 95.62 178 SER A C 1
ATOM 1371 O O . SER A 1 178 ? 11.420 3.990 1.392 1.00 95.62 178 SER A O 1
ATOM 1373 N N . SER A 1 179 ? 11.923 2.287 0.011 1.00 96.88 179 SER A N 1
ATOM 1374 C CA . SER A 1 179 ? 10.638 2.121 -0.643 1.00 96.88 179 SER A CA 1
ATOM 1375 C C . SER A 1 179 ? 9.758 1.165 0.156 1.00 96.88 179 SER A C 1
ATOM 1377 O O . SER A 1 179 ? 10.251 0.212 0.769 1.00 96.88 179 SER A O 1
ATOM 1379 N N . TYR A 1 180 ? 8.450 1.391 0.110 1.00 98.19 180 TYR A N 1
ATOM 1380 C CA . TYR A 1 180 ? 7.438 0.583 0.773 1.00 98.19 180 TYR A CA 1
ATOM 1381 C C . TYR A 1 180 ? 6.367 0.118 -0.209 1.00 98.19 180 TYR A C 1
ATOM 1383 O O . TYR A 1 180 ? 5.945 0.863 -1.092 1.00 98.19 180 TYR A O 1
ATOM 1391 N N . ALA A 1 181 ? 5.908 -1.113 -0.028 1.00 98.12 181 ALA A N 1
ATOM 1392 C CA . ALA A 1 181 ? 4.786 -1.686 -0.751 1.00 98.12 181 ALA A CA 1
ATOM 1393 C C . ALA A 1 181 ? 3.921 -2.527 0.191 1.00 98.12 181 ALA A C 1
ATOM 1395 O O . ALA A 1 181 ? 4.441 -3.177 1.103 1.00 98.12 181 ALA A O 1
ATOM 1396 N N . ILE A 1 182 ? 2.608 -2.514 -0.039 1.00 98.44 182 ILE A N 1
ATOM 1397 C CA . ILE A 1 182 ? 1.625 -3.181 0.817 1.00 98.44 182 ILE A CA 1
ATOM 1398 C C . ILE A 1 182 ? 0.466 -3.778 0.014 1.00 98.44 182 ILE A C 1
ATOM 1400 O O . ILE A 1 182 ? -0.053 -3.145 -0.902 1.00 98.44 182 ILE A O 1
ATOM 1404 N N . LEU A 1 183 ? 0.025 -4.966 0.430 1.00 98.50 183 LEU A N 1
ATOM 1405 C CA . LEU A 1 183 ? -1.335 -5.481 0.266 1.00 98.50 183 LEU A CA 1
ATOM 1406 C C . LEU A 1 183 ? -1.893 -5.777 1.665 1.00 98.50 183 LEU A C 1
ATOM 1408 O O . LEU A 1 183 ? -1.383 -6.651 2.369 1.00 98.50 183 LEU A O 1
ATOM 1412 N N . GLY A 1 184 ? -2.920 -5.036 2.074 1.00 97.94 184 GLY A N 1
ATOM 1413 C CA . GLY A 1 184 ? -3.510 -5.117 3.411 1.00 97.94 184 GLY A CA 1
ATOM 1414 C C . GLY A 1 184 ? -5.030 -5.028 3.380 1.00 97.94 184 GLY A C 1
ATOM 1415 O O . GLY A 1 184 ? -5.618 -4.689 2.358 1.00 97.94 184 GLY A O 1
ATOM 1416 N N . GLN A 1 185 ? -5.682 -5.316 4.504 1.00 97.44 185 GLN A N 1
ATOM 1417 C CA . GLN A 1 185 ? -7.139 -5.247 4.619 1.00 97.44 185 GLN A CA 1
ATOM 1418 C C . GLN A 1 185 ? -7.554 -4.649 5.959 1.00 97.44 185 GLN A C 1
ATOM 1420 O O . GLN A 1 185 ? -7.011 -5.005 7.005 1.00 97.44 185 GLN A O 1
ATOM 1425 N N . ARG A 1 186 ? -8.532 -3.741 5.948 1.00 96.19 186 ARG A N 1
ATOM 1426 C CA . ARG A 1 186 ? -8.991 -3.063 7.161 1.00 96.19 186 ARG A CA 1
ATOM 1427 C C . ARG A 1 186 ? -9.561 -4.067 8.156 1.00 96.19 186 ARG A C 1
ATOM 1429 O O . ARG A 1 186 ? -10.524 -4.766 7.848 1.00 96.19 186 ARG A O 1
ATOM 1436 N N . GLY A 1 187 ? -8.993 -4.092 9.360 1.00 93.19 187 GLY A N 1
ATOM 1437 C CA . GLY A 1 187 ? -9.380 -5.018 10.424 1.00 93.19 187 GLY A CA 1
ATOM 1438 C C . GLY A 1 187 ? -8.803 -6.430 10.280 1.00 93.19 187 GLY A C 1
ATOM 1439 O O . GLY A 1 187 ? -9.273 -7.335 10.970 1.00 93.19 187 GLY A O 1
ATOM 1440 N N . LEU A 1 188 ? -7.814 -6.638 9.403 1.00 94.06 188 LEU A N 1
ATOM 1441 C CA . LEU A 1 188 ? -7.116 -7.915 9.262 1.00 94.06 188 LEU A CA 1
ATOM 1442 C C . LEU A 1 188 ? -6.456 -8.310 10.591 1.00 94.06 188 LEU A C 1
ATOM 1444 O O . LEU A 1 188 ? -5.675 -7.549 11.160 1.00 94.06 188 LEU A O 1
ATOM 1448 N N . LYS A 1 189 ? -6.766 -9.511 11.089 1.00 91.69 189 LYS A N 1
ATOM 1449 C CA . LYS A 1 189 ? -6.139 -10.058 12.306 1.00 91.69 189 LYS A CA 1
ATOM 1450 C C . LYS A 1 189 ? -4.709 -10.542 12.063 1.00 91.69 189 LYS A C 1
ATOM 1452 O O . LYS A 1 189 ? -3.901 -10.582 12.988 1.00 91.69 189 LYS A O 1
ATOM 1457 N N . GLN A 1 190 ? -4.433 -10.92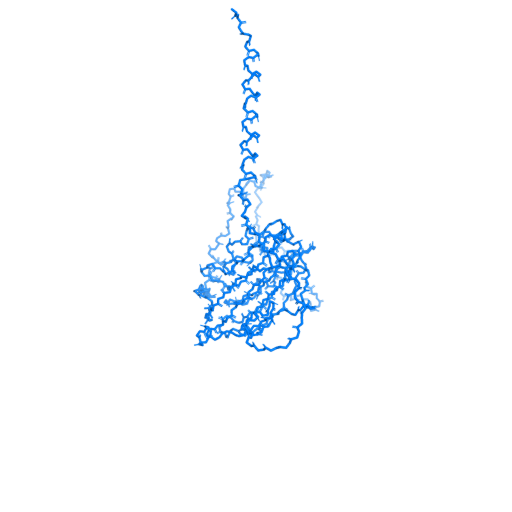7 10.821 1.00 93.38 190 GLN A N 1
ATOM 1458 C CA . GLN A 1 190 ? -3.134 -11.396 10.358 1.00 93.38 190 GLN A CA 1
ATOM 1459 C C . GLN A 1 190 ? -2.262 -10.205 9.926 1.00 93.38 190 GLN A C 1
ATOM 1461 O O . GLN A 1 190 ? -2.724 -9.066 9.848 1.00 93.38 190 GLN A O 1
ATOM 1466 N N . HIS A 1 191 ? -0.999 -10.468 9.597 1.00 96.19 191 HIS A N 1
ATOM 1467 C CA . HIS A 1 191 ? -0.134 -9.452 9.001 1.00 96.19 191 HIS A CA 1
ATOM 1468 C C . HIS A 1 191 ? -0.451 -9.240 7.520 1.00 96.19 191 HIS A C 1
ATOM 1470 O O . HIS A 1 191 ? -0.677 -10.201 6.786 1.00 96.19 191 HIS A O 1
ATOM 1476 N N . ALA A 1 192 ? -0.421 -7.979 7.095 1.00 97.50 192 ALA A N 1
ATOM 1477 C CA . ALA A 1 192 ? -0.453 -7.599 5.691 1.00 97.50 192 ALA A CA 1
ATOM 1478 C C . ALA A 1 192 ? 0.789 -8.125 4.950 1.00 97.50 192 ALA A C 1
ATOM 1480 O O . ALA A 1 192 ? 1.847 -8.358 5.546 1.00 97.50 192 ALA A O 1
ATOM 1481 N N . HIS A 1 193 ? 0.681 -8.264 3.631 1.00 98.00 193 HIS A N 1
ATOM 1482 C CA . HIS A 1 193 ? 1.848 -8.495 2.791 1.00 98.00 193 HIS A CA 1
ATOM 1483 C C . HIS A 1 193 ? 2.579 -7.168 2.613 1.00 98.00 193 HIS A C 1
ATOM 1485 O O . HIS A 1 193 ? 2.071 -6.255 1.969 1.00 98.00 193 HIS A O 1
ATOM 1491 N N . GLU A 1 194 ? 3.768 -7.057 3.197 1.00 97.81 194 GLU A N 1
ATOM 1492 C CA . GLU A 1 194 ? 4.558 -5.827 3.191 1.00 97.81 194 GLU A CA 1
ATOM 1493 C C . GLU A 1 194 ? 5.953 -6.076 2.627 1.00 97.81 194 GLU A C 1
ATOM 1495 O O . GLU A 1 194 ? 6.595 -7.087 2.935 1.00 97.81 194 GLU A O 1
ATOM 1500 N N . LEU A 1 195 ? 6.463 -5.102 1.881 1.00 96.56 195 LEU A N 1
ATOM 1501 C CA . LEU A 1 195 ? 7.810 -5.101 1.334 1.00 96.56 195 LEU A CA 1
ATOM 1502 C C . LEU A 1 195 ? 8.487 -3.760 1.640 1.00 96.56 195 LEU A C 1
ATOM 1504 O O . LEU A 1 195 ? 7.906 -2.699 1.444 1.00 96.56 195 LEU A O 1
ATOM 1508 N N . LEU A 1 196 ? 9.719 -3.835 2.148 1.00 96.56 196 LEU A N 1
ATOM 1509 C CA . LEU A 1 196 ? 10.588 -2.694 2.434 1.00 96.56 196 LEU A CA 1
ATOM 1510 C C . LEU A 1 196 ? 11.904 -2.917 1.703 1.00 96.56 196 LEU A C 1
ATOM 1512 O O . LEU A 1 196 ? 12.539 -3.952 1.919 1.00 96.56 196 LEU A O 1
ATOM 1516 N N . VAL A 1 197 ? 12.299 -1.965 0.864 1.00 95.88 197 VAL A N 1
ATOM 1517 C CA . VAL A 1 197 ? 13.469 -2.094 -0.014 1.00 95.88 197 VAL A CA 1
ATOM 1518 C C . VAL A 1 197 ? 14.297 -0.821 0.072 1.00 95.88 197 VAL A C 1
ATOM 1520 O O . VAL A 1 197 ? 13.744 0.254 -0.126 1.00 95.88 197 VAL A O 1
ATOM 1523 N N . PRO A 1 198 ? 15.604 -0.881 0.371 1.00 94.88 198 PRO A N 1
ATOM 1524 C CA . PRO A 1 198 ? 16.463 0.291 0.241 1.00 94.88 198 PRO A CA 1
ATOM 1525 C C . PRO A 1 198 ? 16.443 0.806 -1.203 1.00 94.88 198 PRO A C 1
ATOM 1527 O O . PRO A 1 198 ? 16.653 0.032 -2.129 1.00 94.88 198 PRO A O 1
ATOM 1530 N N . GLN A 1 199 ? 16.257 2.107 -1.413 1.00 90.44 199 GLN A N 1
ATOM 1531 C CA . GLN A 1 199 ? 16.249 2.688 -2.764 1.00 90.44 199 GLN A CA 1
ATOM 1532 C C . GLN A 1 199 ? 17.601 2.557 -3.465 1.00 90.44 199 GLN A C 1
ATOM 1534 O O . GLN A 1 199 ? 17.667 2.525 -4.685 1.00 90.44 199 GLN A O 1
ATOM 1539 N N . SER A 1 200 ? 18.685 2.444 -2.695 1.00 89.56 200 SER A N 1
ATOM 1540 C CA . SER A 1 200 ? 20.026 2.184 -3.216 1.00 89.56 200 SER A CA 1
ATOM 1541 C C . SER A 1 200 ? 20.246 0.738 -3.667 1.00 89.56 200 SER A C 1
ATOM 1543 O O . SER A 1 200 ? 21.346 0.421 -4.108 1.00 89.56 200 SER A O 1
ATOM 1545 N N . ASP A 1 201 ? 19.274 -0.159 -3.470 1.00 87.25 201 ASP A N 1
ATOM 1546 C CA . ASP A 1 201 ? 19.375 -1.540 -3.936 1.00 87.25 201 ASP A CA 1
ATOM 1547 C C . ASP A 1 201 ? 19.367 -1.542 -5.471 1.00 87.25 201 ASP A C 1
ATOM 1549 O O . ASP A 1 201 ? 18.475 -0.982 -6.112 1.00 87.25 201 ASP A O 1
ATOM 1553 N N . ASP A 1 202 ? 20.408 -2.130 -6.051 1.00 85.38 202 ASP A N 1
ATOM 1554 C CA . ASP A 1 202 ? 20.655 -2.171 -7.490 1.00 85.38 202 ASP A CA 1
ATOM 1555 C C . ASP A 1 202 ? 20.019 -3.396 -8.158 1.00 85.38 202 ASP A C 1
ATOM 1557 O O . ASP A 1 202 ? 20.009 -3.508 -9.389 1.00 85.38 202 ASP A O 1
ATOM 1561 N N . ARG A 1 203 ? 19.423 -4.306 -7.379 1.00 82.00 203 ARG A N 1
ATOM 1562 C CA . ARG A 1 203 ? 18.666 -5.419 -7.942 1.00 82.00 203 ARG A CA 1
ATOM 1563 C C . ARG A 1 203 ? 17.415 -4.884 -8.618 1.00 82.00 203 ARG A C 1
ATOM 1565 O O . ARG A 1 203 ? 16.634 -4.127 -8.043 1.00 82.00 203 ARG A O 1
ATOM 1572 N N . ALA A 1 204 ? 17.197 -5.343 -9.844 1.00 69.75 204 ALA A N 1
ATOM 1573 C CA . ALA A 1 204 ? 16.061 -4.915 -10.648 1.00 69.75 204 ALA A CA 1
ATOM 1574 C C . ALA A 1 204 ? 14.709 -5.352 -10.055 1.00 69.75 204 ALA A C 1
ATOM 1576 O O . ALA A 1 204 ? 13.691 -4.738 -10.350 1.00 69.75 204 ALA A O 1
ATOM 1577 N N . ILE A 1 205 ? 14.678 -6.400 -9.219 1.00 73.81 205 ILE A N 1
ATOM 1578 C CA . ILE A 1 205 ? 13.428 -7.043 -8.814 1.00 73.81 205 ILE A CA 1
ATOM 1579 C C . ILE A 1 205 ? 13.372 -7.245 -7.303 1.00 73.81 205 ILE A C 1
ATOM 1581 O O . ILE A 1 205 ? 14.039 -8.108 -6.736 1.00 73.81 205 ILE A O 1
ATOM 1585 N N . HIS A 1 206 ? 12.469 -6.493 -6.683 1.00 87.56 206 HIS A N 1
ATOM 1586 C CA . HIS A 1 206 ? 11.953 -6.753 -5.345 1.00 87.56 206 HIS A CA 1
ATOM 1587 C C . HIS A 1 206 ? 10.440 -6.823 -5.432 1.00 87.56 206 HIS A C 1
ATOM 1589 O O . HIS A 1 206 ? 9.786 -5.789 -5.554 1.00 87.56 206 HIS A O 1
ATOM 1595 N N . ILE A 1 207 ? 9.899 -8.039 -5.456 1.00 90.94 207 ILE A N 1
ATOM 1596 C CA . ILE A 1 207 ? 8.471 -8.286 -5.656 1.00 90.94 207 ILE A CA 1
ATOM 1597 C C . ILE A 1 207 ? 7.940 -9.138 -4.512 1.00 90.94 207 ILE A C 1
ATOM 1599 O O . ILE A 1 207 ? 8.561 -10.126 -4.120 1.00 90.94 207 ILE A O 1
ATOM 1603 N N . ILE A 1 208 ? 6.765 -8.769 -4.016 1.00 94.31 208 ILE A N 1
ATOM 1604 C CA . ILE A 1 208 ? 5.878 -9.686 -3.303 1.00 94.31 208 ILE A CA 1
ATOM 1605 C C . ILE A 1 208 ? 4.807 -10.159 -4.288 1.00 94.31 208 ILE A C 1
ATOM 1607 O O . ILE A 1 208 ? 4.133 -9.342 -4.917 1.00 94.31 208 ILE A O 1
ATOM 1611 N N . GLU A 1 209 ? 4.686 -11.475 -4.458 1.00 93.50 209 GLU A N 1
ATOM 1612 C CA . GLU A 1 209 ? 3.633 -12.086 -5.270 1.00 93.50 209 GLU A CA 1
ATOM 1613 C C . GLU A 1 209 ? 2.952 -13.231 -4.532 1.00 93.50 209 GLU A C 1
ATOM 1615 O O . GLU A 1 209 ? 3.551 -13.881 -3.670 1.00 93.50 209 GLU A O 1
ATOM 1620 N N . GLY A 1 210 ? 1.697 -13.473 -4.885 1.00 93.38 210 GLY A N 1
ATOM 1621 C CA . GLY A 1 210 ? 0.916 -14.571 -4.345 1.00 93.38 210 GLY A CA 1
ATOM 1622 C C . GLY A 1 210 ? -0.527 -14.538 -4.823 1.00 93.38 210 GLY A C 1
ATOM 1623 O O . GLY A 1 210 ? -0.942 -13.642 -5.557 1.00 93.38 210 GLY A O 1
ATOM 1624 N N . CYS A 1 211 ? -1.292 -15.526 -4.378 1.00 93.56 211 CYS A N 1
ATOM 1625 C CA . CYS A 1 211 ? -2.732 -15.601 -4.587 1.00 93.56 211 CYS A CA 1
ATOM 1626 C C . CYS A 1 211 ? -3.438 -15.285 -3.269 1.00 93.56 211 CYS A C 1
ATOM 1628 O O . CYS A 1 211 ? -2.971 -15.717 -2.212 1.00 93.56 211 CYS A O 1
ATOM 1630 N N . TYR A 1 212 ? -4.564 -14.580 -3.323 1.00 92.56 212 TYR A N 1
ATOM 1631 C CA . TYR A 1 212 ? -5.424 -14.391 -2.159 1.00 92.56 212 TYR A CA 1
ATOM 1632 C C . TYR A 1 212 ? -6.902 -14.575 -2.499 1.00 92.56 212 TYR A C 1
ATOM 1634 O O . TYR A 1 212 ? -7.339 -14.311 -3.620 1.00 92.56 212 TYR A O 1
ATOM 1642 N N . ASP A 1 213 ? -7.661 -15.038 -1.510 1.00 91.69 213 ASP A N 1
ATOM 1643 C CA . ASP A 1 213 ? -9.120 -15.055 -1.530 1.00 91.69 213 ASP A CA 1
ATOM 1644 C C . ASP A 1 213 ? -9.662 -13.716 -1.019 1.00 91.69 213 ASP A C 1
ATOM 1646 O O . ASP A 1 213 ? -8.983 -13.004 -0.285 1.00 91.69 213 ASP A O 1
ATOM 1650 N N . VAL A 1 214 ? -10.894 -13.364 -1.383 1.00 87.50 214 VAL A N 1
ATOM 1651 C CA . VAL A 1 214 ? -11.596 -12.217 -0.796 1.00 87.50 214 VAL A CA 1
ATOM 1652 C C . VAL A 1 214 ? -12.565 -12.752 0.266 1.00 87.50 214 VAL A C 1
ATOM 1654 O O . VAL A 1 214 ? -13.447 -13.541 -0.082 1.00 87.50 214 VAL A O 1
ATOM 1657 N N . PRO A 1 215 ? -12.439 -12.363 1.551 1.00 89.94 215 PRO A N 1
ATOM 1658 C CA . PRO A 1 215 ? -11.469 -11.424 2.133 1.00 89.94 215 PRO A CA 1
ATOM 1659 C C . PRO A 1 215 ? -10.042 -11.999 2.249 1.00 89.94 215 PRO A C 1
ATOM 1661 O O . PRO A 1 215 ? -9.874 -13.206 2.409 1.00 89.94 215 PRO A O 1
ATOM 1664 N N . LEU A 1 216 ? -9.032 -11.113 2.273 1.00 92.06 216 LEU A N 1
ATOM 1665 C CA . LEU A 1 216 ? -7.588 -11.414 2.356 1.00 92.06 216 LEU A CA 1
ATOM 1666 C C . LEU A 1 216 ? -7.227 -12.326 3.542 1.00 92.06 216 LEU A C 1
ATOM 1668 O O . LEU A 1 216 ? -6.227 -13.039 3.509 1.00 92.06 216 LEU A O 1
ATOM 1672 N N . GLY A 1 217 ? -8.032 -12.307 4.603 1.00 89.56 217 GLY A N 1
ATOM 1673 C CA . GLY A 1 217 ? -7.923 -13.227 5.726 1.00 89.56 217 GLY A CA 1
ATOM 1674 C C . GLY A 1 217 ? -9.035 -13.009 6.744 1.00 89.56 217 GLY A C 1
ATOM 1675 O O . GLY A 1 217 ? -10.084 -12.442 6.440 1.00 89.56 217 GLY A O 1
ATOM 1676 N N . GLU A 1 218 ? -8.806 -13.437 7.987 1.00 87.94 218 GLU A N 1
ATOM 1677 C CA . GLU A 1 218 ? -9.749 -13.153 9.067 1.00 87.94 218 GLU A CA 1
ATOM 1678 C C . GLU A 1 218 ? -9.817 -11.650 9.348 1.00 87.94 218 GLU A C 1
ATOM 1680 O O . GLU A 1 218 ? -8.855 -11.052 9.838 1.00 87.94 218 GLU A O 1
ATOM 1685 N N . VAL A 1 219 ? -10.981 -11.058 9.095 1.00 87.00 219 VAL A N 1
ATOM 1686 C CA . VAL A 1 219 ? -11.284 -9.669 9.438 1.00 87.00 219 VAL A CA 1
ATOM 1687 C C . VAL A 1 219 ? -12.052 -9.637 10.756 1.00 87.00 219 VAL A C 1
ATOM 1689 O O . VAL A 1 219 ? -13.021 -10.374 10.953 1.00 87.00 219 VAL A O 1
ATOM 1692 N N . GLY A 1 220 ? -11.616 -8.798 11.692 1.00 77.12 220 GLY A N 1
ATOM 1693 C CA . GLY A 1 220 ? -12.360 -8.534 12.917 1.00 77.12 220 GLY A CA 1
ATOM 1694 C C . GLY A 1 220 ? -13.703 -7.877 12.600 1.00 77.12 220 GLY A C 1
ATOM 1695 O O . GLY A 1 220 ? -13.746 -6.807 11.998 1.00 77.12 220 GLY A O 1
ATOM 1696 N N . VAL A 1 221 ? -14.805 -8.502 13.019 1.00 58.84 221 VAL A N 1
ATOM 1697 C CA . VAL A 1 221 ? -16.128 -7.877 12.945 1.00 58.84 221 VAL A CA 1
ATOM 1698 C C . VAL A 1 221 ? -16.156 -6.743 13.965 1.00 58.84 221 VAL A C 1
ATOM 1700 O O . VAL A 1 221 ? -16.200 -6.992 15.171 1.00 58.84 221 VAL A O 1
ATOM 1703 N N . VAL A 1 222 ? -16.133 -5.492 13.506 1.00 53.94 222 VAL A N 1
ATOM 1704 C CA . VAL A 1 222 ? -16.551 -4.377 14.358 1.00 53.94 222 VAL A CA 1
ATOM 1705 C C . VAL A 1 222 ? -18.073 -4.433 14.379 1.00 53.94 222 VAL A C 1
ATOM 1707 O O . VAL A 1 222 ? -18.743 -3.990 13.449 1.00 53.94 222 VAL A O 1
ATOM 1710 N N . ASN A 1 223 ? -18.633 -5.061 15.413 1.00 41.28 223 ASN A N 1
ATOM 1711 C CA . ASN A 1 223 ? -20.061 -4.954 15.685 1.00 41.28 223 ASN A CA 1
ATOM 1712 C C . ASN A 1 223 ? -20.367 -3.474 15.937 1.00 41.28 223 ASN A C 1
ATOM 1714 O O . ASN A 1 223 ? -20.072 -2.954 17.010 1.00 41.28 223 ASN A O 1
ATOM 1718 N N . ILE A 1 224 ? -20.976 -2.812 14.953 1.00 51.53 224 ILE A N 1
ATOM 1719 C CA . ILE A 1 224 ? -21.384 -1.396 15.001 1.00 51.53 224 ILE A CA 1
ATOM 1720 C C . ILE A 1 224 ? -22.309 -1.120 16.207 1.00 51.53 224 ILE A C 1
ATOM 1722 O O . ILE A 1 224 ? -22.399 0.000 16.699 1.00 51.53 224 ILE A O 1
ATOM 1726 N N . THR A 1 225 ? -22.948 -2.151 16.767 1.00 48.97 225 THR A N 1
ATOM 1727 C CA . THR A 1 225 ? -23.734 -2.049 18.004 1.00 48.97 225 THR A CA 1
ATOM 1728 C C . THR A 1 225 ? -22.900 -1.791 19.261 1.00 48.97 225 THR A C 1
ATOM 1730 O O . THR A 1 225 ? -23.443 -1.274 20.233 1.00 48.97 225 THR A O 1
ATOM 1733 N N . ASN A 1 226 ? -21.604 -2.117 19.265 1.00 46.28 226 ASN A N 1
ATOM 1734 C CA . ASN A 1 226 ? -20.762 -2.017 20.459 1.00 46.28 226 ASN A CA 1
ATOM 1735 C C . ASN A 1 226 ? -19.978 -0.695 20.546 1.00 46.28 226 ASN A C 1
ATOM 1737 O O . ASN A 1 226 ? -19.559 -0.310 21.638 1.00 46.28 226 ASN A O 1
ATOM 1741 N N . GLU A 1 227 ? -19.837 0.054 19.448 1.00 45.38 227 GLU A N 1
ATOM 1742 C CA . GLU A 1 227 ? -19.203 1.382 19.487 1.00 45.38 227 GLU A CA 1
ATOM 1743 C C . GLU A 1 227 ? -20.089 2.445 20.149 1.00 45.38 227 GLU A C 1
ATOM 1745 O O . GLU A 1 227 ? -19.571 3.382 20.755 1.00 45.38 227 GLU A O 1
ATOM 1750 N N . LEU A 1 228 ? -21.417 2.268 20.168 1.00 46.72 228 LEU A N 1
ATOM 1751 C CA . LEU A 1 228 ? -22.271 3.129 20.995 1.00 46.72 228 LEU A CA 1
ATOM 1752 C C . LEU A 1 228 ? -22.091 2.853 22.498 1.00 46.72 228 LEU A C 1
ATOM 1754 O O . LEU A 1 228 ? -22.280 3.753 23.316 1.00 46.72 228 LEU A O 1
ATOM 1758 N N . THR A 1 229 ? -21.690 1.634 22.871 1.00 45.03 229 THR A N 1
ATOM 1759 C CA . THR A 1 229 ? -21.451 1.261 24.271 1.00 45.03 229 THR A CA 1
ATOM 1760 C C . THR A 1 229 ? -20.035 1.568 24.753 1.00 45.03 229 THR A C 1
ATOM 1762 O O . THR A 1 229 ? -19.868 1.781 25.950 1.00 45.03 229 THR A O 1
ATOM 1765 N N . ASP A 1 230 ? -19.034 1.684 23.872 1.00 40.69 230 ASP A N 1
ATOM 1766 C CA . ASP A 1 230 ? -17.655 2.044 24.260 1.00 40.69 230 ASP A CA 1
ATOM 1767 C C . ASP A 1 230 ? -17.423 3.559 24.375 1.00 40.69 230 ASP A C 1
ATOM 1769 O O . ASP A 1 230 ? -16.640 4.003 25.222 1.00 40.69 230 ASP A O 1
ATOM 1773 N N . ILE A 1 231 ? -18.189 4.377 23.644 1.00 48.94 231 ILE A N 1
ATOM 1774 C CA . ILE A 1 231 ? -18.271 5.826 23.913 1.00 48.94 231 ILE A CA 1
ATOM 1775 C C . ILE A 1 231 ? -18.958 6.088 25.269 1.00 48.94 231 ILE A C 1
ATOM 1777 O O . ILE A 1 231 ? -18.671 7.079 25.935 1.00 48.94 231 ILE A O 1
ATOM 1781 N N . GLN A 1 232 ? -19.820 5.175 25.728 1.00 45.56 232 GLN A N 1
ATOM 1782 C CA . GLN A 1 232 ? -20.454 5.251 27.051 1.00 45.56 232 GLN A CA 1
ATOM 1783 C C . GLN A 1 232 ? -19.670 4.524 28.161 1.00 45.56 232 GLN A C 1
ATOM 1785 O O . GLN A 1 232 ? -19.841 4.856 29.334 1.00 45.56 232 GLN A O 1
ATOM 1790 N N . SER A 1 233 ? -18.793 3.571 27.821 1.00 47.31 233 SER A N 1
ATOM 1791 C CA . SER A 1 233 ? -17.993 2.799 28.791 1.00 47.31 233 SER A CA 1
ATOM 1792 C C . SER A 1 233 ? -16.598 3.365 29.030 1.00 47.31 233 SER A C 1
ATOM 1794 O O . SER A 1 233 ? -15.977 3.064 30.054 1.00 47.31 233 SER A O 1
ATOM 1796 N N . THR A 1 234 ? -16.115 4.263 28.169 1.00 43.81 234 THR A N 1
ATOM 1797 C CA . THR A 1 234 ? -15.021 5.160 28.540 1.00 43.81 234 THR A CA 1
ATOM 1798 C C . THR A 1 234 ? -15.550 6.186 29.537 1.00 43.81 234 THR A C 1
ATOM 1800 O O . THR A 1 234 ? -15.866 7.324 29.206 1.00 43.81 234 THR A O 1
ATOM 1803 N N . LYS A 1 235 ? -15.625 5.781 30.814 1.00 43.09 235 LYS A N 1
ATOM 1804 C CA . LYS A 1 235 ? -15.698 6.719 31.938 1.00 43.09 235 LYS A CA 1
ATOM 1805 C C . LYS A 1 235 ? -14.642 7.794 31.656 1.00 43.09 235 LYS A C 1
ATOM 1807 O O . LYS A 1 235 ? -13.459 7.433 31.593 1.00 43.09 235 LYS A O 1
ATOM 1812 N N . PRO A 1 236 ? -15.013 9.072 31.459 1.00 43.88 236 PRO A N 1
ATOM 1813 C CA . PRO A 1 236 ? -14.021 10.106 31.238 1.00 43.88 236 PRO A CA 1
ATOM 1814 C C . PRO A 1 236 ? -13.056 10.032 32.421 1.00 43.88 236 PRO A C 1
ATOM 1816 O O . PRO A 1 236 ? -13.482 10.069 33.579 1.00 43.88 236 PRO A O 1
ATOM 1819 N N . ARG A 1 237 ? -11.763 9.813 32.140 1.00 46.06 237 ARG A N 1
ATOM 1820 C CA . ARG A 1 237 ? -10.686 9.801 33.144 1.00 46.06 237 ARG A CA 1
ATOM 1821 C C . ARG A 1 237 ? -10.464 11.228 33.644 1.00 46.06 237 ARG A C 1
ATOM 1823 O O . ARG A 1 237 ? -9.396 11.806 33.488 1.00 46.06 237 ARG A O 1
ATOM 1830 N N . ILE A 1 238 ? -11.503 11.809 34.222 1.00 52.22 238 ILE A N 1
ATOM 1831 C CA . ILE A 1 238 ? -11.401 12.966 35.084 1.00 52.22 238 ILE A CA 1
ATOM 1832 C C . ILE A 1 238 ? -10.993 12.373 36.423 1.00 52.22 238 ILE A C 1
ATOM 1834 O O . ILE A 1 238 ? -11.824 11.916 37.206 1.00 52.22 238 ILE A O 1
ATOM 1838 N N . ASP A 1 239 ? -9.685 12.264 36.612 1.00 54.91 239 ASP A N 1
ATOM 1839 C CA . ASP A 1 239 ? -9.107 11.964 37.909 1.00 54.91 239 ASP A CA 1
ATOM 1840 C C . ASP A 1 239 ? -9.387 13.176 38.823 1.00 54.91 239 ASP A C 1
ATOM 1842 O O . ASP A 1 239 ? -8.874 14.270 38.550 1.00 54.91 239 ASP A O 1
ATOM 1846 N N . PRO A 1 240 ? -10.239 13.030 39.858 1.00 55.81 240 PRO A N 1
ATOM 1847 C CA . PRO A 1 240 ? -10.618 14.135 40.738 1.00 55.81 240 PRO A CA 1
ATOM 1848 C C . PRO A 1 240 ? -9.401 14.782 41.402 1.00 55.81 240 PRO A C 1
ATOM 1850 O O . PRO A 1 240 ? -9.407 15.980 41.673 1.00 55.81 240 PRO A O 1
ATOM 1853 N N . GLU A 1 241 ? -8.342 14.004 41.617 1.00 57.66 241 GLU A N 1
ATOM 1854 C CA . GLU A 1 241 ? -7.113 14.435 42.272 1.00 57.66 241 GLU A CA 1
ATOM 1855 C C . GLU A 1 241 ? -6.275 15.328 41.343 1.00 57.66 241 GLU A C 1
ATOM 1857 O O . GLU A 1 241 ? -5.725 16.351 41.758 1.00 57.66 241 GLU A O 1
ATOM 1862 N N . LYS A 1 242 ? -6.280 15.021 40.040 1.00 57.28 242 LYS A N 1
ATOM 1863 C CA . LYS A 1 242 ? -5.625 15.826 38.998 1.00 57.28 242 LYS A CA 1
ATOM 1864 C C . LYS A 1 242 ? -6.381 17.121 38.690 1.00 57.28 242 LYS A C 1
ATOM 1866 O O . LYS A 1 242 ? -5.754 18.136 38.395 1.00 57.28 242 LYS A O 1
ATOM 1871 N N . MET A 1 243 ? -7.711 17.106 38.802 1.00 59.81 243 MET A N 1
ATOM 1872 C CA . MET A 1 243 ? -8.545 18.313 38.714 1.00 59.81 243 MET A CA 1
ATOM 1873 C C . MET A 1 243 ? -8.374 19.214 39.941 1.00 59.81 243 MET A C 1
ATOM 1875 O O . MET A 1 243 ? -8.300 20.434 39.800 1.00 59.81 243 M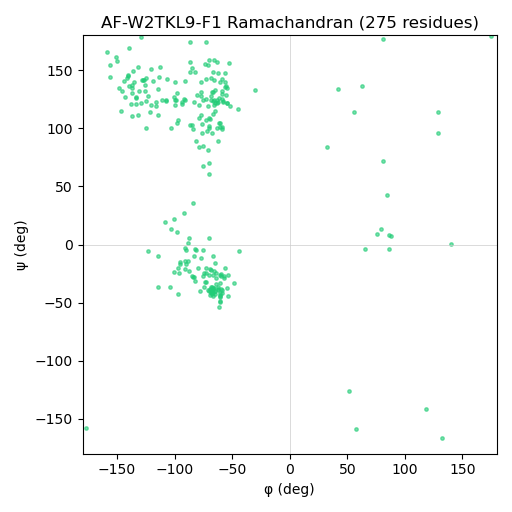ET A O 1
ATOM 1879 N N . ALA A 1 244 ? -8.251 18.628 41.135 1.00 58.75 244 ALA A N 1
ATOM 1880 C CA . ALA A 1 244 ? -7.985 19.370 42.364 1.00 58.75 244 ALA A CA 1
ATOM 1881 C C . ALA A 1 244 ? -6.617 20.075 42.331 1.00 58.75 244 ALA A C 1
ATOM 1883 O O . ALA A 1 244 ? -6.493 21.196 42.822 1.00 58.75 244 ALA A O 1
ATOM 1884 N N . ALA A 1 245 ? -5.612 19.477 41.680 1.00 59.53 245 ALA A N 1
ATOM 1885 C CA . ALA A 1 245 ? -4.288 20.079 41.507 1.00 59.53 245 ALA A CA 1
ATOM 1886 C C . ALA A 1 245 ? -4.266 21.299 40.560 1.00 59.53 245 ALA A C 1
ATOM 1888 O O . ALA A 1 245 ? -3.359 22.126 40.649 1.00 59.53 245 ALA A O 1
ATOM 1889 N N . LEU A 1 246 ? -5.259 21.439 39.676 1.00 59.34 246 LEU A N 1
ATOM 1890 C CA . LEU A 1 246 ? -5.406 22.598 38.785 1.00 59.34 246 LEU A CA 1
ATOM 1891 C C . LEU A 1 246 ? -6.222 23.739 39.425 1.00 59.34 246 LEU A C 1
ATOM 1893 O O . LEU A 1 246 ? -6.175 24.871 38.950 1.00 59.34 246 LEU A O 1
ATOM 1897 N N . GLY A 1 247 ? -6.928 23.470 40.529 1.00 51.00 247 GLY A N 1
ATOM 1898 C CA . GLY A 1 247 ? -7.768 24.418 41.271 1.00 51.00 247 GLY A CA 1
ATOM 1899 C C . GLY A 1 247 ? -7.013 25.281 42.285 1.00 51.00 247 GLY A C 1
ATOM 1900 O O . GLY A 1 247 ? -7.537 25.579 43.356 1.00 51.00 247 GLY A O 1
ATOM 1901 N N . GLY A 1 248 ? -5.775 25.671 41.979 1.00 51.19 248 GLY A N 1
ATOM 1902 C CA . GLY A 1 248 ? -4.960 26.531 42.834 1.00 51.19 248 GLY A CA 1
ATOM 1903 C C . GLY A 1 248 ? -5.468 27.974 42.889 1.00 51.19 248 GLY A C 1
ATOM 1904 O O . GLY A 1 248 ? -4.811 28.872 42.376 1.00 51.19 248 GLY A O 1
ATOM 1905 N N . SER A 1 249 ? -6.611 28.229 43.528 1.00 48.31 249 SER A N 1
ATOM 1906 C CA . SER A 1 249 ? -6.965 29.568 44.003 1.00 48.31 249 SER A CA 1
ATOM 1907 C C . SER A 1 249 ? -7.816 29.499 45.267 1.00 48.31 249 SER A C 1
ATOM 1909 O O . SER A 1 249 ? -8.724 28.686 45.408 1.00 48.31 249 SER A O 1
ATOM 1911 N N . LYS A 1 250 ? -7.444 30.340 46.228 1.00 48.75 250 LYS A N 1
ATOM 1912 C CA . LYS A 1 250 ? -7.906 30.345 47.614 1.00 48.75 250 LYS A CA 1
ATOM 1913 C C . LYS A 1 250 ? -9.427 30.505 47.732 1.00 48.75 250 LYS A C 1
ATOM 1915 O O . LYS A 1 250 ? -9.979 31.519 47.329 1.00 48.75 250 LYS A O 1
ATOM 1920 N N . ASN A 1 251 ? -10.031 29.536 48.412 1.00 52.38 251 ASN A N 1
ATOM 1921 C CA . ASN A 1 251 ? -11.047 29.683 49.455 1.00 52.38 251 ASN A CA 1
ATOM 1922 C C . ASN A 1 251 ? -12.014 30.878 49.316 1.00 52.38 251 ASN A C 1
ATOM 1924 O O . ASN A 1 251 ? -11.840 31.910 49.960 1.00 52.38 251 ASN A O 1
ATOM 1928 N N . THR A 1 252 ? -13.067 30.693 48.524 1.00 43.97 252 THR A N 1
ATOM 1929 C CA . THR A 1 252 ? -14.406 31.225 48.812 1.00 43.97 252 THR A CA 1
ATOM 1930 C C . THR A 1 252 ? -15.404 30.168 48.348 1.00 43.97 252 THR A C 1
ATOM 1932 O O . THR A 1 252 ? -15.302 29.701 47.216 1.00 43.97 252 THR A O 1
ATOM 1935 N N . ASP A 1 253 ? -16.321 29.750 49.224 1.00 49.09 253 ASP A N 1
ATOM 1936 C CA . ASP A 1 253 ? -17.419 28.841 48.879 1.00 49.09 253 ASP A CA 1
ATOM 1937 C C . ASP A 1 253 ? -18.309 29.511 47.828 1.00 49.09 253 ASP A C 1
ATOM 1939 O O . ASP A 1 253 ? -19.254 30.239 48.140 1.00 49.09 253 ASP A O 1
ATOM 1943 N N . GLN A 1 254 ? -17.980 29.314 46.555 1.00 50.38 254 GLN A N 1
ATOM 1944 C CA . GLN A 1 254 ? -18.824 29.763 45.466 1.00 50.38 254 GLN A CA 1
ATOM 1945 C C . GLN A 1 254 ? -19.849 28.667 45.194 1.00 50.38 254 GLN A C 1
ATOM 1947 O O . GLN A 1 254 ? -19.551 27.634 44.597 1.00 50.38 254 GLN A O 1
ATOM 1952 N N . ILE A 1 255 ? -21.073 28.897 45.669 1.00 51.47 255 ILE A N 1
ATOM 1953 C CA . ILE A 1 255 ? -22.242 28.086 45.333 1.00 51.47 255 ILE A CA 1
ATOM 1954 C C . ILE A 1 255 ? -22.435 28.187 43.816 1.00 51.47 255 ILE A C 1
ATOM 1956 O O . ILE A 1 255 ? -22.932 29.191 43.304 1.00 51.47 255 ILE A O 1
ATOM 1960 N N . VAL A 1 256 ? -22.008 27.155 43.088 1.00 51.78 256 VAL A N 1
ATOM 1961 C CA . VAL A 1 256 ? -22.214 27.063 41.642 1.00 51.78 256 VAL A CA 1
ATOM 1962 C C . VAL A 1 256 ? -23.692 26.775 41.403 1.00 51.78 256 VAL A C 1
ATOM 1964 O O . VAL A 1 256 ? -24.151 25.639 41.509 1.00 51.78 256 VAL A O 1
ATOM 1967 N N . LYS A 1 257 ? -24.464 27.821 41.108 1.00 49.38 257 LYS A N 1
ATOM 1968 C CA . LYS A 1 257 ? -25.852 27.676 40.676 1.00 49.38 257 LYS A CA 1
ATOM 1969 C C . LYS A 1 257 ? -25.891 27.278 39.202 1.00 49.38 257 LYS A C 1
ATOM 1971 O O . LYS A 1 257 ? -25.586 28.085 38.325 1.00 49.38 257 LYS A O 1
ATOM 1976 N N . LEU A 1 258 ? -26.265 26.030 38.943 1.00 48.34 258 LEU A N 1
ATOM 1977 C CA . LEU A 1 258 ? -26.545 25.513 37.605 1.00 48.34 258 LEU A CA 1
ATOM 1978 C C . LEU A 1 258 ? -28.040 25.686 37.308 1.00 48.34 258 LEU A C 1
ATOM 1980 O O . LEU A 1 258 ? -28.876 25.222 38.081 1.00 48.34 258 LEU A O 1
ATOM 1984 N N . GLY A 1 259 ? -28.378 26.349 36.199 1.00 59.53 259 GLY A N 1
ATOM 1985 C CA . GLY A 1 259 ? -29.762 26.542 35.747 1.00 59.53 259 GLY A CA 1
ATOM 1986 C C . GLY A 1 259 ? -30.102 27.983 35.355 1.00 59.53 259 GLY A C 1
ATOM 1987 O O . GLY A 1 259 ? -29.204 28.807 35.191 1.00 59.53 259 GLY A O 1
ATOM 1988 N N . GLN A 1 260 ? -31.410 28.252 35.210 1.00 51.41 260 GLN A N 1
ATOM 1989 C CA . GLN A 1 260 ? -32.104 29.438 34.647 1.00 51.41 260 GLN A CA 1
ATOM 1990 C C . GLN A 1 260 ? -31.601 30.845 35.047 1.00 51.41 260 GLN A C 1
ATOM 1992 O O . GLN A 1 260 ? -32.090 31.840 34.519 1.00 51.41 260 GLN A O 1
ATOM 1997 N N . GLU A 1 261 ? -30.638 30.967 35.955 1.00 53.09 261 GLU A N 1
ATOM 1998 C CA . GLU A 1 261 ? -30.070 32.243 36.401 1.00 53.09 261 GLU A CA 1
ATOM 1999 C C . GLU A 1 261 ? -28.986 32.798 35.447 1.00 53.09 261 GLU A C 1
ATOM 2001 O O . GLU A 1 261 ? -28.505 33.914 35.639 1.00 53.09 261 GLU A O 1
ATOM 2006 N N . TRP A 1 262 ? -28.613 32.063 34.391 1.00 54.06 262 TRP A N 1
ATOM 2007 C CA . TRP A 1 262 ? -27.675 32.532 33.364 1.00 54.06 262 TRP A CA 1
ATOM 2008 C C . TRP A 1 262 ? -28.419 33.151 32.177 1.00 54.06 262 TRP A C 1
ATOM 2010 O O . TRP A 1 262 ? -29.183 32.470 31.489 1.00 54.06 262 TRP A O 1
ATOM 2020 N N . LYS A 1 263 ? -28.146 34.434 31.887 1.00 44.66 263 LYS A N 1
ATOM 2021 C CA . LYS A 1 263 ? -28.566 35.071 30.627 1.00 44.66 263 LYS A CA 1
ATOM 2022 C C . LYS A 1 263 ? -28.096 34.180 29.468 1.00 44.66 263 LYS A C 1
ATOM 2024 O O . LYS A 1 263 ? -26.893 33.991 29.323 1.00 44.66 263 LYS A O 1
ATOM 2029 N N . TRP A 1 264 ? -29.045 33.675 28.673 1.00 50.56 264 TRP A N 1
ATOM 2030 C CA . TRP A 1 264 ? -28.858 32.838 27.470 1.00 50.56 264 TRP A CA 1
ATOM 2031 C C . TRP A 1 264 ? -28.717 31.318 27.655 1.00 50.56 264 TRP A C 1
ATOM 2033 O O . TRP A 1 264 ? -28.486 30.617 26.673 1.00 50.56 264 TRP A O 1
ATOM 2043 N N . CYS A 1 265 ? -28.919 30.769 28.854 1.00 53.56 265 CYS A N 1
ATOM 2044 C CA . CYS A 1 265 ? -29.038 29.315 29.005 1.00 53.56 265 CYS A CA 1
ATOM 2045 C C . CYS A 1 265 ? -30.479 28.866 28.695 1.00 53.56 265 CYS A C 1
ATOM 2047 O O . CYS A 1 265 ? -31.418 29.350 29.324 1.00 53.56 265 CYS A O 1
ATOM 2049 N N . GLY A 1 266 ? -30.653 27.958 27.728 1.00 58.00 266 GLY A N 1
ATOM 2050 C CA . GLY A 1 266 ? -31.971 27.458 27.309 1.00 58.00 266 GLY A CA 1
ATOM 2051 C C . GLY A 1 266 ? -32.692 28.334 26.278 1.00 58.00 266 GLY A C 1
ATOM 2052 O O . GLY A 1 266 ? -33.888 28.570 26.412 1.00 58.00 266 GLY A O 1
ATOM 2053 N N . MET A 1 267 ? -31.989 28.845 25.259 1.00 55.81 267 MET A N 1
ATOM 2054 C CA . MET A 1 267 ? -32.660 29.552 24.161 1.00 55.81 267 MET A CA 1
ATOM 2055 C C . MET A 1 267 ? -33.547 28.597 23.352 1.00 55.81 267 MET A C 1
ATOM 2057 O O . MET A 1 267 ? -33.067 27.608 22.807 1.00 55.81 267 MET A O 1
ATOM 2061 N N . GLU A 1 268 ? -34.826 28.940 23.224 1.00 55.09 268 GLU A N 1
ATOM 2062 C CA . GLU A 1 268 ? -35.817 28.186 22.441 1.00 55.09 268 GLU A CA 1
ATOM 2063 C C . GLU A 1 268 ? -35.774 28.495 20.932 1.00 55.09 268 GLU A C 1
ATOM 2065 O O . GLU A 1 268 ? -36.500 27.884 20.152 1.00 55.09 268 GLU A O 1
ATOM 2070 N N . THR A 1 269 ? -34.942 29.446 20.491 1.00 57.28 269 THR A N 1
ATOM 2071 C CA . THR A 1 269 ? -34.865 29.842 19.077 1.00 57.28 269 THR A CA 1
ATOM 2072 C C . THR A 1 269 ? -33.671 29.185 18.379 1.00 57.28 269 THR A C 1
ATOM 2074 O O . THR A 1 269 ? -32.537 29.343 18.837 1.00 57.28 269 THR A O 1
ATOM 2077 N N . PRO A 1 270 ? -33.891 28.447 17.272 1.00 57.62 270 PRO A N 1
ATOM 2078 C CA . PRO A 1 270 ? -32.800 27.864 16.504 1.00 57.62 270 PRO A CA 1
ATOM 2079 C C . PRO A 1 270 ? -31.958 28.955 15.833 1.00 57.62 270 PRO A C 1
ATOM 2081 O O . PRO A 1 270 ? -32.470 30.010 15.450 1.00 57.62 270 PRO A O 1
ATOM 2084 N N . CYS A 1 271 ? -30.658 28.689 15.677 1.00 57.22 271 CYS A N 1
ATOM 2085 C CA . CYS A 1 271 ? -29.735 29.574 14.970 1.00 57.22 271 CYS A CA 1
ATOM 2086 C C . CYS A 1 271 ? -30.237 29.849 13.543 1.00 57.22 271 CYS A C 1
ATOM 2088 O O . CYS A 1 271 ? -30.685 28.937 12.846 1.00 57.22 271 CYS A O 1
ATOM 2090 N N . ALA A 1 272 ? -30.170 31.113 13.119 1.00 58.44 272 ALA A N 1
ATOM 2091 C CA . ALA A 1 272 ? -30.663 31.542 11.814 1.00 58.44 272 ALA A CA 1
ATOM 2092 C C . ALA A 1 272 ? -29.960 30.787 10.664 1.00 58.44 272 ALA A C 1
ATOM 2094 O O . ALA A 1 272 ? -28.752 30.537 10.743 1.00 58.44 272 ALA A O 1
ATOM 2095 N N . PRO A 1 273 ? -30.681 30.438 9.582 1.00 53.81 273 PRO A N 1
ATOM 2096 C CA . PRO A 1 273 ? -30.103 29.683 8.481 1.00 53.81 273 PRO A CA 1
ATOM 2097 C C . PRO A 1 273 ? -29.123 30.570 7.706 1.00 53.81 273 PRO A C 1
ATOM 2099 O O . PRO A 1 273 ? -29.516 31.597 7.155 1.00 53.81 273 PRO A O 1
ATOM 2102 N N . GLY A 1 274 ? -27.848 30.170 7.666 1.00 56.66 274 GLY A N 1
ATOM 2103 C CA . GLY A 1 274 ? -26.831 30.821 6.831 1.00 56.66 274 GLY A CA 1
ATOM 2104 C C . GLY A 1 274 ? -25.442 31.005 7.443 1.00 56.66 274 GLY A C 1
ATOM 2105 O O . GLY A 1 274 ? -24.577 31.540 6.760 1.00 56.66 274 GLY A O 1
ATOM 2106 N N . MET A 1 275 ? -25.188 30.567 8.680 1.00 46.34 275 MET A N 1
ATOM 2107 C CA . MET A 1 275 ? -23.820 30.514 9.210 1.00 46.34 275 MET A CA 1
ATOM 2108 C C . MET A 1 275 ? -23.310 29.074 9.183 1.00 46.34 275 MET A C 1
ATOM 2110 O O . MET A 1 275 ? -23.682 28.254 10.018 1.00 46.34 275 MET A O 1
ATOM 2114 N N . THR A 1 276 ? -22.497 28.770 8.173 1.00 47.69 276 THR A N 1
ATOM 2115 C CA . THR A 1 276 ? -21.655 27.571 8.121 1.00 47.69 276 THR A CA 1
ATOM 2116 C C . THR A 1 276 ? -20.584 27.670 9.204 1.00 47.69 276 THR A C 1
ATOM 2118 O O . THR A 1 276 ? -19.940 28.716 9.318 1.00 47.69 276 THR A O 1
ATOM 2121 N N . VAL A 1 277 ? -20.414 26.601 9.985 1.00 46.44 277 VAL A N 1
ATOM 2122 C CA . VAL A 1 277 ? -19.185 26.365 10.760 1.00 46.44 277 VAL A CA 1
ATOM 2123 C C . VAL A 1 277 ? -18.101 25.900 9.801 1.00 46.44 277 VAL A C 1
ATOM 2125 O O . VAL A 1 277 ? -18.445 25.073 8.926 1.00 46.44 277 VAL A O 1
#